Protein AF-A0A838JHY6-F1 (afdb_monomer)

Solvent-accessible surface area (backbone atoms only — not comparable to full-atom values): 14789 Å² total; per-residue (Å²): 108,72,69,57,50,45,52,51,44,30,54,50,49,52,70,56,42,73,67,50,60,58,51,54,52,52,49,54,51,44,53,53,49,32,51,54,50,51,53,52,50,51,54,54,46,69,76,67,48,94,47,84,77,47,54,64,68,51,50,54,55,48,51,64,40,47,50,60,48,54,55,49,51,54,50,51,51,51,53,50,53,53,38,45,50,51,41,48,25,77,80,36,61,71,74,52,44,82,67,71,71,74,70,76,77,81,77,73,78,66,84,66,71,60,37,34,38,44,41,46,77,46,69,62,64,59,49,54,50,51,53,52,53,51,53,50,51,51,52,52,49,53,50,52,51,54,61,72,68,52,89,57,90,69,74,57,60,65,61,50,51,51,49,50,50,50,52,50,51,51,49,52,54,48,51,49,52,49,52,52,47,64,67,47,52,44,36,38,38,44,36,44,94,63,27,42,35,36,40,44,68,96,40,76,47,67,48,43,60,91,53,54,75,44,75,40,71,47,68,52,72,69,89,52,23,84,73,39,27,4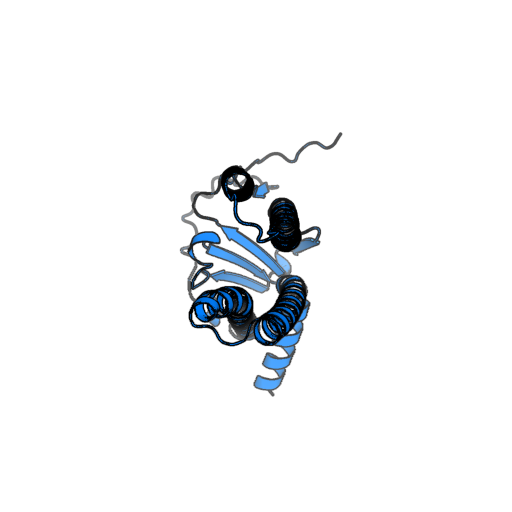5,31,39,35,44,30,38,100,78,44,69,49,75,52,58,55,42,80,88,47,62,64,54,75,42,72,67,74,80,84,82,128

pLDDT: mean 77.14, std 12.53, range [42.47, 95.12]

Structure (mmCIF, N/CA/C/O backbone):
data_AF-A0A838JHY6-F1
#
_entry.id   AF-A0A838JHY6-F1
#
loop_
_atom_site.group_PDB
_atom_site.id
_atom_site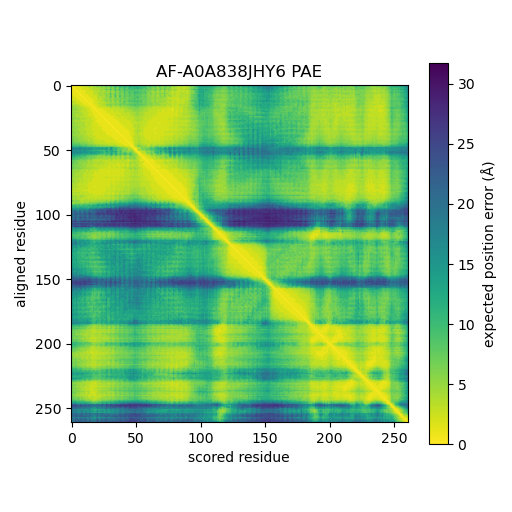.type_symbol
_atom_site.label_atom_id
_atom_site.label_alt_id
_atom_site.label_comp_id
_atom_site.label_asym_id
_atom_site.label_entity_id
_atom_site.label_seq_id
_atom_site.pdbx_PDB_ins_code
_atom_site.Cartn_x
_atom_site.Cartn_y
_atom_site.Cartn_z
_atom_site.occupancy
_atom_site.B_iso_or_equiv
_atom_site.auth_seq_id
_atom_site.auth_comp_id
_atom_site.auth_asym_id
_atom_site.auth_atom_id
_atom_site.pdbx_PDB_model_num
ATOM 1 N N . MET A 1 1 ? -0.172 -23.756 24.475 1.00 85.62 1 MET A N 1
ATOM 2 C CA . MET A 1 1 ? -1.545 -23.225 24.657 1.00 85.62 1 MET A CA 1
ATOM 3 C C . MET A 1 1 ? -1.643 -21.738 24.323 1.00 85.62 1 MET A C 1
ATOM 5 O O . MET A 1 1 ? -2.179 -21.438 23.268 1.00 85.62 1 MET A O 1
ATOM 9 N N . LEU A 1 2 ? -1.109 -20.804 25.130 1.00 85.81 2 LEU A N 1
ATOM 10 C CA . LEU A 1 2 ? -1.234 -19.356 24.843 1.00 85.81 2 LEU A CA 1
ATOM 11 C C . LEU A 1 2 ? -0.631 -18.962 23.479 1.00 85.81 2 LEU A C 1
ATOM 13 O O . LEU A 1 2 ? -1.246 -18.239 22.702 1.00 85.81 2 LEU A O 1
ATOM 17 N N . GLN A 1 3 ? 0.553 -19.483 23.155 1.00 86.38 3 GLN A N 1
ATOM 18 C CA . GLN A 1 3 ? 1.228 -19.188 21.889 1.00 86.38 3 GLN A CA 1
ATOM 19 C C . GLN A 1 3 ? 0.483 -19.755 20.670 1.00 86.38 3 GLN A C 1
ATOM 21 O O . GLN A 1 3 ? 0.443 -19.112 19.620 1.00 86.38 3 GLN A O 1
ATOM 26 N N . ASP A 1 4 ? -0.171 -20.908 20.827 1.00 88.94 4 ASP A N 1
ATOM 27 C CA . ASP A 1 4 ? -0.992 -21.520 19.777 1.00 88.94 4 ASP A CA 1
ATOM 28 C C . ASP A 1 4 ? -2.255 -20.692 19.525 1.00 88.94 4 ASP A C 1
ATOM 30 O O . ASP A 1 4 ? -2.580 -20.419 18.368 1.00 88.94 4 ASP A O 1
ATOM 34 N N . ALA A 1 5 ? -2.901 -20.210 20.595 1.00 86.12 5 ALA A N 1
ATOM 35 C CA . ALA A 1 5 ? -4.047 -19.306 20.517 1.00 86.12 5 ALA A CA 1
ATOM 36 C C . ALA A 1 5 ? -3.679 -18.001 19.793 1.00 86.12 5 ALA A C 1
ATOM 38 O O . ALA A 1 5 ? -4.306 -17.663 18.792 1.00 86.12 5 ALA A O 1
ATOM 39 N N . ILE A 1 6 ? -2.580 -17.345 20.189 1.00 84.00 6 ILE A N 1
ATOM 40 C CA . ILE A 1 6 ? -2.077 -16.134 19.514 1.00 84.00 6 ILE A CA 1
ATOM 41 C C . ILE A 1 6 ? -1.775 -16.413 18.034 1.00 84.00 6 ILE A C 1
ATOM 43 O O . ILE A 1 6 ? -2.045 -15.579 17.166 1.00 84.00 6 ILE A O 1
ATOM 47 N N . SER A 1 7 ? -1.222 -17.587 17.715 1.00 86.88 7 SER A N 1
ATOM 48 C CA . SER A 1 7 ? -0.920 -17.951 16.330 1.00 86.88 7 SER A CA 1
ATOM 49 C C . SER A 1 7 ? -2.188 -18.092 15.479 1.00 86.88 7 SER A C 1
ATOM 51 O O . SER A 1 7 ? -2.214 -17.582 14.353 1.00 86.88 7 SER A O 1
ATOM 53 N N . ASN A 1 8 ? -3.239 -18.717 16.021 1.00 88.69 8 ASN A N 1
ATOM 54 C CA . ASN A 1 8 ? -4.529 -18.900 15.359 1.00 88.69 8 ASN A CA 1
ATOM 55 C C . ASN A 1 8 ? -5.259 -17.564 15.188 1.00 88.69 8 ASN A C 1
ATOM 57 O O . ASN A 1 8 ? -5.675 -17.249 14.072 1.00 88.69 8 ASN A O 1
ATOM 61 N N . GLU A 1 9 ? -5.278 -16.729 16.226 1.00 86.19 9 GLU A N 1
ATOM 62 C CA . GLU A 1 9 ? -5.811 -15.365 16.165 1.00 86.19 9 GLU A CA 1
ATOM 63 C C . GLU A 1 9 ? -5.085 -14.521 15.114 1.00 86.19 9 GLU A C 1
ATOM 65 O O . GLU A 1 9 ? -5.705 -13.830 14.309 1.00 86.19 9 GLU A O 1
ATOM 70 N N . SER A 1 10 ? -3.754 -14.633 15.016 1.00 85.12 10 SER A N 1
ATOM 71 C CA . SER A 1 10 ? -3.005 -13.912 13.979 1.00 85.12 10 SER A CA 1
ATOM 72 C C . SER A 1 10 ? -3.382 -14.364 12.562 1.00 85.12 10 SER A C 1
ATOM 74 O O . SER A 1 10 ? -3.424 -13.545 11.639 1.00 85.12 10 SER A O 1
ATOM 76 N N . LYS A 1 11 ? -3.677 -15.658 12.362 1.00 87.62 11 LYS A N 1
ATOM 77 C CA . LYS A 1 11 ? -4.131 -16.191 11.068 1.00 87.62 11 LYS A CA 1
ATOM 78 C C . LYS A 1 11 ? -5.534 -15.681 10.742 1.00 87.62 11 LYS A C 1
ATOM 80 O O . LYS A 1 11 ? -5.777 -15.280 9.604 1.00 87.62 11 LYS A O 1
ATOM 85 N N . GLN A 1 12 ? -6.422 -15.631 11.731 1.00 88.06 12 GLN A N 1
ATOM 86 C CA . GLN A 1 12 ? -7.764 -15.072 11.584 1.00 88.06 12 GLN A CA 1
ATOM 87 C C . GLN A 1 12 ? -7.715 -13.569 11.274 1.00 88.06 12 GLN A C 1
ATOM 89 O O . GLN A 1 12 ? -8.303 -13.124 10.286 1.00 88.06 12 GLN A O 1
ATOM 94 N N . ALA A 1 13 ? -6.897 -12.804 12.000 1.00 84.56 13 ALA A N 1
ATOM 95 C CA . ALA A 1 13 ? -6.662 -11.385 11.748 1.00 84.56 13 ALA A CA 1
ATOM 96 C C . ALA A 1 13 ? -6.144 -11.121 10.322 1.00 84.56 13 ALA A C 1
ATOM 98 O O . ALA A 1 13 ? -6.531 -10.134 9.690 1.00 84.56 13 ALA A O 1
ATOM 99 N N . LYS A 1 14 ? -5.311 -12.018 9.771 1.00 87.06 14 LYS A N 1
ATOM 100 C CA . LYS A 1 14 ? -4.850 -11.944 8.373 1.00 87.06 14 LYS A CA 1
ATOM 101 C C . LYS A 1 14 ? -5.951 -12.183 7.344 1.00 87.06 14 LYS A C 1
ATOM 103 O O . LYS A 1 14 ? -5.853 -11.669 6.231 1.00 87.06 14 LYS A O 1
ATOM 108 N N . ASN A 1 15 ? -6.968 -12.969 7.677 1.00 88.19 15 ASN A N 1
ATOM 109 C CA . ASN A 1 15 ? -8.089 -13.226 6.777 1.00 88.19 15 ASN A CA 1
ATOM 110 C C . ASN A 1 15 ? -9.093 -12.065 6.773 1.00 88.19 15 ASN A C 1
ATOM 112 O O . ASN A 1 15 ? -9.643 -11.744 5.719 1.00 88.19 15 ASN A O 1
ATOM 116 N N . ILE A 1 16 ? -9.278 -11.405 7.919 1.00 87.19 16 ILE A N 1
ATOM 117 C CA . ILE A 1 16 ? -10.194 -10.265 8.083 1.00 87.19 16 ILE A CA 1
ATOM 118 C C . ILE A 1 16 ? -9.606 -8.971 7.488 1.00 87.19 16 ILE A C 1
ATOM 120 O O . ILE A 1 16 ? -10.325 -8.150 6.895 1.00 87.19 16 ILE A O 1
ATOM 124 N N . ASP A 1 17 ? -8.292 -8.763 7.626 1.00 88.62 17 ASP A N 1
ATOM 125 C CA . ASP A 1 17 ? -7.637 -7.527 7.190 1.00 88.62 17 ASP A CA 1
ATOM 126 C C . ASP A 1 17 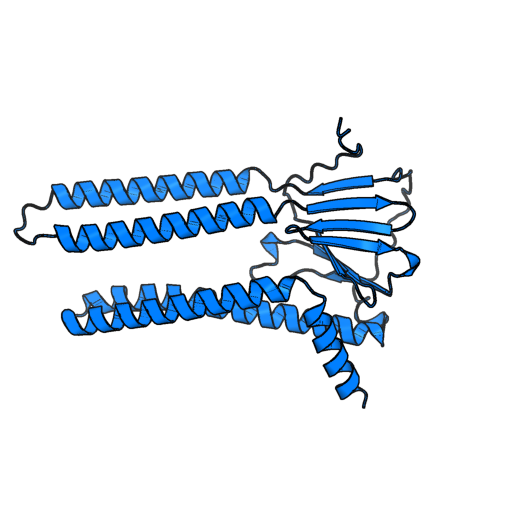? -7.526 -7.466 5.648 1.00 88.62 17 ASP A C 1
ATOM 128 O O . ASP A 1 17 ? -6.879 -8.310 5.014 1.00 88.62 17 ASP A O 1
ATOM 132 N N . PRO A 1 18 ? -8.138 -6.454 5.001 1.00 86.25 18 PRO A N 1
ATOM 133 C CA . PRO A 1 18 ? -8.224 -6.379 3.551 1.00 86.25 18 PRO A CA 1
ATOM 134 C C . PRO A 1 18 ? -6.880 -6.077 2.905 1.00 86.25 18 PRO A C 1
ATOM 136 O O . PRO A 1 18 ? -6.771 -6.188 1.687 1.00 86.25 18 PRO A O 1
ATOM 139 N N . VAL A 1 19 ? -5.866 -5.684 3.680 1.00 87.56 19 VAL A N 1
ATOM 140 C CA . VAL A 1 19 ? -4.539 -5.348 3.165 1.00 87.56 19 VAL A CA 1
ATOM 141 C C . VAL A 1 19 ? -3.795 -6.580 2.645 1.00 87.56 19 VAL A C 1
ATOM 143 O O . VAL A 1 19 ? -3.010 -6.464 1.706 1.00 87.56 19 VAL A O 1
ATOM 146 N N . TRP A 1 20 ? -4.089 -7.781 3.147 1.00 89.69 20 TRP A N 1
ATOM 147 C CA . TRP A 1 20 ? -3.374 -8.989 2.724 1.00 89.69 20 TRP A CA 1
ATOM 148 C C . TRP A 1 20 ? -3.695 -9.435 1.300 1.00 89.69 20 TRP A C 1
ATOM 150 O O . TRP A 1 20 ? -2.811 -9.946 0.617 1.00 89.69 20 TRP A O 1
ATOM 160 N N . LYS A 1 21 ? -4.931 -9.239 0.827 1.00 87.81 21 LYS A N 1
ATOM 161 C CA . LYS A 1 21 ? -5.322 -9.587 -0.551 1.00 87.81 21 LYS A CA 1
ATOM 162 C C . LYS A 1 21 ? -4.485 -8.838 -1.604 1.00 87.81 21 LYS A C 1
ATOM 164 O O . LYS A 1 21 ? -3.836 -9.511 -2.404 1.00 87.81 21 LYS A O 1
ATOM 169 N N . PRO A 1 22 ? -4.430 -7.489 -1.611 1.00 84.00 22 PRO A N 1
ATOM 170 C CA . PRO A 1 22 ? -3.609 -6.759 -2.564 1.00 84.00 22 PRO A CA 1
ATOM 171 C C . PRO A 1 22 ? -2.119 -7.042 -2.369 1.00 84.00 22 PRO A C 1
ATOM 173 O O . PRO A 1 22 ? -1.437 -7.158 -3.374 1.00 84.00 22 PRO A O 1
ATOM 176 N N . LEU A 1 23 ? -1.623 -7.235 -1.136 1.00 87.31 23 LEU A N 1
ATOM 177 C CA . LEU A 1 23 ? -0.214 -7.593 -0.919 1.00 87.31 23 LEU A CA 1
ATOM 178 C C . LEU A 1 23 ? 0.165 -8.920 -1.597 1.00 87.31 23 LEU A C 1
ATOM 180 O O . LEU A 1 23 ? 1.213 -9.014 -2.226 1.00 87.31 23 LEU A O 1
ATOM 184 N N . ARG A 1 24 ? -0.687 -9.950 -1.519 1.00 89.38 24 ARG A N 1
ATOM 185 C CA . ARG A 1 24 ? -0.419 -11.226 -2.207 1.00 89.38 24 ARG A CA 1
ATOM 186 C C . ARG A 1 24 ? -0.384 -11.044 -3.723 1.00 89.38 24 ARG A C 1
ATOM 188 O O . ARG A 1 24 ? 0.511 -11.576 -4.370 1.00 89.38 24 ARG A O 1
ATOM 195 N N . ILE A 1 25 ? -1.329 -10.273 -4.268 1.00 85.81 25 ILE A N 1
ATOM 196 C CA . ILE A 1 25 ? -1.402 -9.995 -5.707 1.00 85.81 25 ILE A CA 1
ATOM 197 C C . ILE A 1 25 ? -0.164 -9.214 -6.167 1.00 85.81 25 ILE A C 1
ATOM 199 O O . ILE A 1 25 ? 0.482 -9.620 -7.130 1.00 85.81 25 ILE A O 1
ATOM 203 N N . THR A 1 26 ? 0.210 -8.135 -5.469 1.00 83.69 26 THR A N 1
ATOM 204 C CA . THR A 1 26 ? 1.386 -7.326 -5.829 1.00 83.69 26 THR A CA 1
ATOM 205 C C . THR A 1 26 ? 2.671 -8.131 -5.729 1.00 83.69 26 THR A C 1
ATOM 207 O O . THR A 1 26 ? 3.513 -8.024 -6.614 1.00 83.69 26 THR A O 1
ATOM 210 N N . ARG A 1 27 ? 2.807 -8.997 -4.718 1.00 88.56 27 ARG A N 1
ATOM 211 C CA . ARG A 1 27 ? 3.949 -9.909 -4.607 1.00 88.56 27 ARG A CA 1
ATOM 212 C C . ARG A 1 27 ? 4.063 -10.823 -5.822 1.00 88.56 27 ARG A C 1
ATOM 214 O O . ARG A 1 27 ? 5.129 -10.873 -6.423 1.00 88.56 27 ARG A O 1
ATOM 221 N N . THR A 1 28 ? 2.985 -11.513 -6.199 1.00 86.88 28 THR A N 1
ATOM 222 C CA . THR A 1 28 ? 2.998 -12.406 -7.367 1.00 86.88 28 THR A CA 1
ATOM 223 C C . THR A 1 28 ? 3.362 -11.646 -8.640 1.00 86.88 28 THR A C 1
ATOM 225 O O . THR A 1 28 ? 4.201 -12.112 -9.406 1.00 86.88 28 THR A O 1
ATOM 228 N N . LEU A 1 29 ? 2.800 -10.450 -8.838 1.00 83.44 29 LEU A N 1
ATOM 229 C CA . LEU A 1 29 ? 3.120 -9.607 -9.990 1.00 83.44 29 LEU A CA 1
ATOM 230 C C . LEU A 1 29 ? 4.596 -9.183 -10.010 1.00 83.44 29 LEU A C 1
ATOM 232 O O . LEU A 1 29 ? 5.242 -9.311 -11.046 1.00 83.44 29 LEU A O 1
ATOM 236 N N . TYR A 1 30 ? 5.157 -8.737 -8.882 1.00 86.62 30 TYR A N 1
ATOM 237 C CA . TYR A 1 30 ? 6.570 -8.353 -8.807 1.00 86.62 30 TYR A CA 1
ATOM 238 C C . TYR A 1 30 ? 7.521 -9.542 -8.978 1.00 86.62 30 TYR A C 1
ATOM 240 O O . TYR A 1 30 ? 8.571 -9.391 -9.597 1.00 86.62 30 TYR A O 1
ATOM 248 N N . SER A 1 31 ? 7.155 -10.731 -8.495 1.00 88.19 31 SER A N 1
ATOM 249 C CA . SER A 1 31 ? 7.931 -11.951 -8.740 1.00 88.19 31 SER A CA 1
ATOM 250 C C . SER A 1 31 ? 7.933 -12.338 -10.219 1.00 88.19 31 SER A C 1
ATOM 252 O O . SER A 1 31 ? 8.995 -12.619 -10.767 1.00 88.19 31 SER A O 1
ATOM 254 N N . LEU A 1 32 ? 6.773 -12.305 -10.885 1.00 83.69 32 LEU A N 1
ATOM 255 C CA . LEU A 1 32 ? 6.680 -12.559 -12.327 1.00 83.69 32 LEU A CA 1
ATOM 256 C C . LEU A 1 32 ? 7.471 -11.523 -13.133 1.00 83.69 32 LEU A C 1
A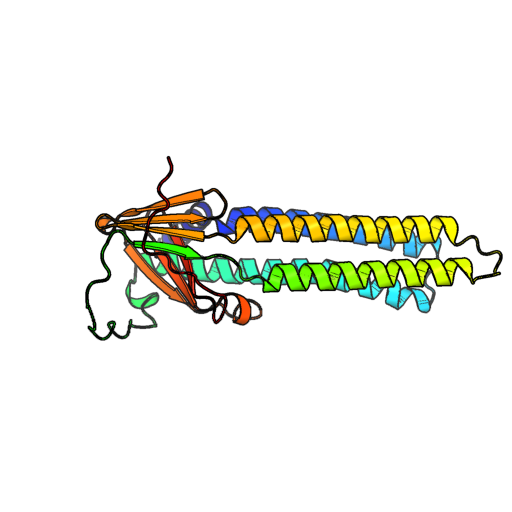TOM 258 O O . LEU A 1 32 ? 8.190 -11.888 -14.060 1.00 83.69 32 LEU A O 1
ATOM 262 N N . TRP A 1 33 ? 7.393 -10.248 -12.742 1.00 83.94 33 TRP A N 1
ATOM 263 C CA . TRP A 1 33 ? 8.182 -9.173 -13.338 1.00 83.94 33 TRP A CA 1
ATOM 264 C C . TRP A 1 33 ? 9.688 -9.421 -13.209 1.00 83.94 33 TRP A C 1
ATOM 266 O O . TRP A 1 33 ? 10.409 -9.316 -14.198 1.00 83.94 33 TRP A O 1
ATOM 276 N N . LEU A 1 34 ? 10.168 -9.803 -12.019 1.00 88.12 34 LEU A N 1
ATOM 277 C CA . LEU A 1 34 ? 11.579 -10.128 -11.817 1.00 88.12 34 LEU A CA 1
ATOM 278 C C . LEU A 1 34 ? 12.008 -11.315 -12.689 1.00 88.12 34 LEU A C 1
ATOM 280 O O . LEU A 1 34 ? 13.067 -11.248 -13.302 1.00 88.12 34 LEU A O 1
ATOM 284 N N . ILE A 1 35 ? 11.198 -12.374 -12.784 1.00 87.69 35 ILE A N 1
ATOM 285 C CA . ILE A 1 35 ? 11.502 -13.533 -13.639 1.00 87.69 35 ILE A CA 1
ATOM 286 C C . ILE A 1 35 ? 11.618 -13.105 -15.106 1.00 87.69 35 ILE A C 1
ATOM 288 O O . ILE A 1 35 ? 12.604 -13.438 -15.759 1.00 87.69 35 ILE A O 1
ATOM 292 N N . ALA A 1 36 ? 10.657 -12.330 -15.615 1.00 80.44 36 ALA A N 1
ATOM 293 C CA . ALA A 1 36 ? 10.698 -11.816 -16.983 1.00 80.44 36 ALA A CA 1
ATOM 294 C C . ALA A 1 36 ? 11.948 -10.955 -17.233 1.00 80.44 36 ALA A C 1
ATOM 296 O O . ALA A 1 36 ? 12.613 -11.100 -18.258 1.00 80.44 36 ALA A O 1
ATOM 297 N N . LEU A 1 37 ? 12.309 -10.109 -16.265 1.00 85.38 37 LEU A N 1
ATOM 298 C CA . LEU A 1 37 ? 13.502 -9.271 -16.316 1.00 85.38 37 LEU A CA 1
ATOM 299 C C . LEU A 1 37 ? 14.791 -10.106 -16.318 1.00 85.38 37 LEU A C 1
ATOM 301 O O . LEU A 1 37 ? 15.700 -9.814 -17.089 1.00 85.38 37 LEU A O 1
ATOM 305 N N . LEU A 1 38 ? 14.867 -11.169 -15.515 1.00 87.81 38 LEU A N 1
ATOM 306 C CA . LEU A 1 38 ? 16.010 -12.087 -15.501 1.00 87.81 38 LEU A CA 1
ATOM 307 C C . LEU A 1 38 ? 16.149 -12.853 -16.822 1.00 87.81 38 LEU A C 1
ATOM 309 O O . LEU A 1 38 ? 17.261 -12.980 -17.329 1.00 87.81 38 LEU A O 1
ATOM 313 N N . ILE A 1 39 ? 15.039 -13.315 -17.406 1.00 82.00 39 ILE A N 1
ATOM 314 C CA . ILE A 1 39 ? 15.031 -13.961 -18.728 1.00 82.00 39 ILE A CA 1
ATOM 315 C C . ILE A 1 39 ? 15.535 -12.981 -19.795 1.00 82.00 39 ILE A C 1
ATOM 317 O O . ILE A 1 39 ? 16.401 -13.328 -20.594 1.00 82.00 39 ILE A O 1
ATOM 321 N N . PHE A 1 40 ? 15.043 -11.740 -19.780 1.00 81.88 40 PHE A N 1
ATOM 322 C CA . PHE A 1 40 ? 15.497 -10.694 -20.695 1.00 81.88 40 PHE A CA 1
ATOM 323 C C . PHE A 1 40 ? 17.002 -10.421 -20.558 1.00 81.88 40 PHE A C 1
ATOM 325 O O . PHE A 1 40 ? 17.721 -10.403 -21.558 1.00 81.88 40 PHE A O 1
ATOM 332 N N . LEU A 1 41 ? 17.496 -10.264 -19.326 1.00 84.19 41 LEU A N 1
ATOM 333 C CA . LEU A 1 41 ? 18.921 -10.059 -19.064 1.00 84.19 41 LEU A CA 1
ATOM 334 C C . LEU A 1 41 ? 19.766 -11.249 -19.531 1.00 84.19 41 LEU A C 1
ATOM 336 O O . LEU A 1 41 ? 20.840 -11.040 -20.090 1.00 84.19 41 LEU A O 1
ATOM 340 N N . PHE A 1 42 ? 19.283 -12.481 -19.355 1.00 86.75 42 PHE A N 1
ATOM 341 C CA . PHE A 1 42 ? 19.965 -13.680 -19.836 1.00 86.75 42 PHE A CA 1
ATOM 342 C C . PHE A 1 42 ? 20.165 -13.652 -21.358 1.00 86.75 42 PHE A C 1
ATOM 344 O O . PHE A 1 42 ? 21.287 -13.850 -21.825 1.00 86.75 42 PHE A O 1
ATOM 351 N N . PHE A 1 43 ? 19.114 -13.349 -22.128 1.00 80.56 43 PHE A N 1
ATOM 352 C CA . PHE A 1 43 ? 19.222 -13.231 -23.587 1.00 80.56 43 PHE A CA 1
ATOM 353 C C . PHE A 1 43 ? 20.148 -12.085 -24.005 1.00 80.56 43 PHE A C 1
ATOM 355 O O . PHE A 1 43 ? 21.010 -12.277 -24.858 1.00 80.56 43 PHE A O 1
ATOM 362 N N . MET A 1 44 ? 20.050 -10.929 -23.345 1.00 77.50 44 MET A N 1
ATOM 363 C CA . MET A 1 44 ? 20.929 -9.785 -23.612 1.00 77.50 44 MET A CA 1
ATOM 364 C C . MET A 1 44 ? 22.411 -10.115 -23.400 1.00 77.50 44 MET A C 1
ATOM 366 O O . MET A 1 44 ? 23.249 -9.758 -24.228 1.00 77.50 44 MET A O 1
ATOM 370 N N . VAL A 1 45 ? 22.745 -10.806 -22.306 1.00 84.25 45 VAL A N 1
ATOM 371 C CA . VAL A 1 45 ? 24.124 -11.224 -22.013 1.00 84.25 45 VAL A CA 1
ATOM 372 C C . VAL A 1 45 ? 24.602 -12.270 -23.018 1.00 84.25 45 VAL A C 1
ATOM 374 O O . VAL A 1 45 ? 25.742 -12.191 -23.479 1.00 84.25 45 VAL A O 1
ATOM 377 N N . LYS A 1 46 ? 23.737 -13.227 -23.376 1.00 82.25 46 LYS A N 1
ATOM 378 C CA . LYS A 1 46 ? 24.051 -14.291 -24.335 1.00 82.25 46 LYS A CA 1
ATOM 379 C C . LYS A 1 46 ? 24.364 -13.737 -25.728 1.00 82.25 46 LYS A C 1
ATOM 381 O O . LYS A 1 46 ? 25.344 -14.169 -26.326 1.00 82.25 46 LYS A O 1
ATOM 386 N N . ASP A 1 47 ? 23.573 -12.784 -26.217 1.00 76.00 47 ASP A N 1
ATOM 387 C CA . ASP A 1 47 ? 23.696 -12.282 -27.590 1.00 76.00 47 ASP A CA 1
ATOM 388 C C . ASP A 1 47 ? 24.823 -11.251 -27.763 1.00 76.00 47 ASP A C 1
ATOM 390 O O . ASP A 1 47 ? 25.415 -11.163 -28.838 1.00 76.00 47 ASP A O 1
ATOM 394 N N . GLN A 1 48 ? 25.148 -10.464 -26.728 1.00 75.75 48 GLN A N 1
ATOM 395 C CA . GLN A 1 48 ? 26.121 -9.363 -26.849 1.00 75.75 48 GLN A CA 1
ATOM 396 C C . GLN A 1 48 ? 27.497 -9.636 -26.215 1.00 75.75 48 GLN A C 1
ATOM 398 O O . GLN A 1 48 ? 28.450 -8.896 -26.486 1.00 75.75 48 GLN A O 1
ATOM 403 N N . GLY A 1 49 ? 27.624 -10.692 -25.400 1.00 72.88 49 GLY A N 1
ATOM 404 C CA . GLY A 1 49 ? 28.825 -10.988 -24.609 1.00 72.88 49 GLY A CA 1
ATOM 405 C C . GLY A 1 49 ? 29.075 -9.963 -23.491 1.00 72.88 49 GLY A C 1
ATOM 406 O O . GLY A 1 49 ? 28.519 -8.875 -23.491 1.00 72.88 49 GLY A O 1
ATOM 407 N N . LEU A 1 50 ? 29.922 -10.269 -22.504 1.00 70.44 50 LEU A N 1
ATOM 408 C CA . LEU A 1 50 ? 30.201 -9.378 -21.361 1.00 70.44 50 LEU A CA 1
ATOM 409 C C . LEU A 1 50 ? 31.144 -8.215 -21.738 1.00 70.44 50 LEU A C 1
ATOM 411 O O . LEU A 1 50 ? 32.327 -8.214 -21.409 1.00 70.44 50 LEU A O 1
ATOM 415 N N . ARG A 1 51 ? 30.633 -7.200 -22.440 1.00 80.50 51 ARG A N 1
ATOM 416 C CA . ARG A 1 51 ? 31.350 -5.927 -22.656 1.00 80.50 51 ARG A CA 1
ATOM 417 C C . ARG A 1 51 ? 31.188 -5.005 -21.446 1.00 80.50 51 ARG A C 1
ATOM 419 O O . ARG A 1 51 ? 30.127 -4.963 -20.835 1.00 80.50 51 ARG A O 1
ATOM 426 N N . ALA A 1 52 ? 32.205 -4.201 -21.129 1.00 62.66 52 ALA A N 1
ATOM 427 C CA . ALA A 1 52 ? 32.193 -3.309 -19.961 1.00 62.66 52 ALA A CA 1
ATOM 428 C C . ALA A 1 52 ? 31.044 -2.278 -19.962 1.00 62.66 52 ALA A C 1
ATOM 430 O O . ALA A 1 52 ? 30.633 -1.836 -18.896 1.00 62.66 52 ALA A O 1
ATOM 431 N N . SER A 1 53 ? 30.476 -1.933 -21.124 1.00 68.31 53 SER A N 1
ATOM 432 C CA . SER A 1 53 ? 29.287 -1.074 -21.232 1.00 68.31 53 SER A CA 1
ATOM 433 C C . SER A 1 53 ? 27.973 -1.768 -20.834 1.00 68.31 53 SER A C 1
ATOM 435 O O . SER A 1 53 ? 26.989 -1.085 -20.552 1.00 68.31 53 SER A O 1
ATOM 437 N N . LEU A 1 54 ? 27.938 -3.105 -20.767 1.00 70.00 54 LEU A N 1
ATOM 438 C CA . LEU A 1 54 ? 26.753 -3.880 -20.375 1.00 70.00 54 LEU A CA 1
ATOM 439 C C . LEU A 1 54 ? 26.555 -3.963 -18.862 1.00 70.00 54 LEU A C 1
ATOM 441 O O . LEU A 1 54 ? 25.449 -4.258 -18.419 1.00 70.00 54 LEU A O 1
ATOM 445 N N . SER A 1 55 ? 27.570 -3.656 -18.052 1.00 74.38 55 SER A N 1
ATOM 446 C CA . SER A 1 55 ? 27.439 -3.679 -16.590 1.00 74.38 55 SER A CA 1
ATOM 447 C C . SER A 1 55 ? 26.363 -2.698 -16.105 1.00 74.38 55 SER A C 1
ATOM 449 O O . SER A 1 55 ? 25.511 -3.083 -15.309 1.00 74.38 55 SER A O 1
ATOM 451 N N . PHE A 1 56 ? 26.290 -1.486 -16.667 1.00 72.25 56 PHE A N 1
ATOM 452 C CA . PHE A 1 56 ? 25.203 -0.538 -16.377 1.00 72.25 56 PHE A CA 1
ATOM 453 C C . PHE A 1 56 ? 23.829 -1.047 -16.837 1.00 72.25 56 PHE A C 1
ATOM 455 O O . PHE A 1 56 ? 22.839 -0.886 -16.120 1.00 72.25 56 PHE A O 1
ATOM 462 N N . ILE A 1 57 ? 23.777 -1.705 -17.999 1.00 74.81 57 ILE A N 1
ATOM 463 C CA . ILE A 1 57 ? 22.551 -2.277 -18.577 1.00 74.81 57 ILE A CA 1
ATOM 464 C C . ILE A 1 57 ? 22.045 -3.465 -17.749 1.00 74.81 57 ILE A C 1
ATOM 466 O O . ILE A 1 57 ? 20.853 -3.733 -17.754 1.00 74.81 57 ILE A O 1
ATOM 470 N N . ILE A 1 58 ? 22.910 -4.156 -17.007 1.00 81.25 58 ILE A N 1
ATOM 471 C CA . ILE A 1 58 ? 22.531 -5.285 -16.146 1.00 81.25 58 ILE A CA 1
ATOM 472 C C . ILE A 1 58 ? 22.178 -4.810 -14.732 1.00 81.25 58 ILE A C 1
ATOM 474 O O . ILE A 1 58 ? 21.165 -5.224 -14.166 1.00 81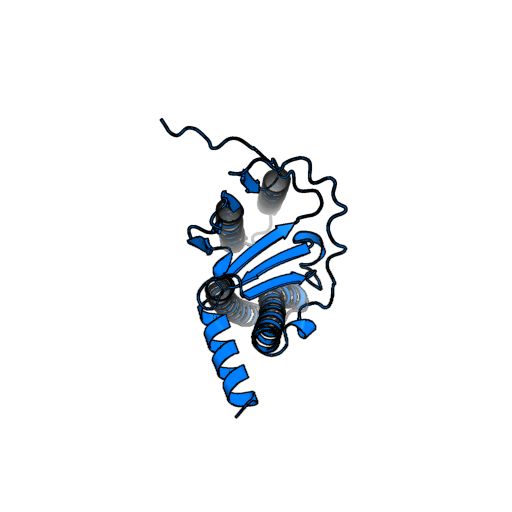.25 58 ILE A O 1
ATOM 478 N N . VAL A 1 59 ? 22.988 -3.917 -14.157 1.00 84.06 59 VAL A N 1
ATOM 479 C CA . VAL A 1 59 ? 22.822 -3.459 -12.770 1.00 84.06 59 VAL A CA 1
ATOM 480 C C . VAL A 1 59 ? 21.530 -2.664 -12.597 1.00 84.06 59 VAL A C 1
ATOM 482 O O . VAL A 1 59 ? 20.800 -2.895 -11.634 1.00 84.06 59 VAL A O 1
ATOM 485 N N . PHE A 1 60 ? 21.205 -1.758 -13.525 1.00 79.12 60 PHE A N 1
ATOM 486 C CA . PHE A 1 60 ? 20.033 -0.897 -13.371 1.00 79.12 60 PHE A CA 1
ATOM 487 C C . PHE A 1 60 ? 18.705 -1.682 -13.385 1.00 79.12 60 PHE A C 1
ATOM 489 O O . PHE A 1 60 ? 17.912 -1.510 -12.454 1.00 79.12 60 PHE A O 1
ATOM 496 N N . PRO A 1 61 ? 18.457 -2.608 -14.335 1.00 80.25 61 PRO A N 1
ATOM 497 C CA . PRO A 1 61 ? 17.271 -3.461 -14.303 1.00 80.25 61 PRO A CA 1
ATOM 498 C C . PRO A 1 61 ? 17.230 -4.384 -13.087 1.00 80.25 61 PRO A C 1
ATOM 500 O O . PRO A 1 61 ? 16.150 -4.606 -12.547 1.00 80.25 61 PRO A O 1
ATOM 503 N N . LEU A 1 62 ? 18.373 -4.891 -12.608 1.00 88.69 62 LEU A N 1
ATOM 504 C CA . LEU A 1 62 ? 18.400 -5.698 -11.385 1.00 88.69 62 LEU A CA 1
ATOM 505 C C . LEU A 1 62 ? 17.968 -4.890 -10.163 1.00 88.69 62 LEU A C 1
ATOM 507 O O . LEU A 1 62 ? 17.108 -5.349 -9.415 1.00 88.69 62 LEU A O 1
ATOM 511 N N . ILE A 1 63 ? 18.496 -3.676 -9.980 1.00 88.88 63 ILE A N 1
ATOM 512 C CA . ILE A 1 63 ? 18.051 -2.781 -8.903 1.00 88.88 63 ILE A CA 1
ATOM 513 C C . ILE A 1 63 ? 16.550 -2.510 -9.048 1.00 88.88 63 ILE A C 1
ATOM 515 O O . ILE A 1 63 ? 15.807 -2.654 -8.079 1.00 88.88 63 ILE A O 1
ATOM 519 N N . TYR A 1 64 ? 16.091 -2.194 -10.262 1.00 84.81 64 TYR A N 1
ATOM 520 C CA . TYR A 1 64 ? 14.682 -1.934 -10.550 1.00 84.81 64 TYR A CA 1
ATOM 521 C C . TYR A 1 64 ? 13.773 -3.148 -10.294 1.00 84.81 64 TYR A C 1
ATOM 523 O O . TYR A 1 64 ? 12.643 -2.978 -9.847 1.00 84.81 64 TYR A O 1
ATOM 531 N N . GLY A 1 65 ? 14.245 -4.372 -10.542 1.00 86.88 65 GLY A N 1
ATOM 532 C CA . GLY A 1 65 ? 13.498 -5.607 -10.296 1.00 86.88 65 GLY A CA 1
ATOM 533 C C . GLY A 1 65 ? 13.504 -6.044 -8.828 1.00 86.88 65 GLY A C 1
ATOM 534 O O . GLY A 1 65 ? 12.489 -6.512 -8.316 1.00 86.88 65 GLY A O 1
ATOM 535 N N . ILE A 1 66 ? 14.626 -5.867 -8.126 1.00 92.06 66 ILE A N 1
ATOM 536 C CA . ILE A 1 66 ? 14.799 -6.297 -6.729 1.00 92.06 66 ILE A CA 1
ATOM 537 C C . ILE A 1 66 ? 14.130 -5.315 -5.763 1.00 92.06 66 ILE A C 1
ATOM 539 O O . ILE A 1 66 ? 13.459 -5.733 -4.818 1.00 92.06 66 ILE A O 1
ATOM 543 N N . PHE A 1 67 ? 14.270 -4.010 -5.999 1.00 90.69 67 PHE A N 1
ATOM 544 C CA . PHE A 1 67 ? 13.720 -2.963 -5.137 1.00 90.69 67 PHE A CA 1
ATOM 545 C C . PHE A 1 67 ? 12.217 -3.121 -4.799 1.00 90.69 67 PHE A C 1
ATOM 547 O O . PHE A 1 67 ? 11.873 -3.089 -3.610 1.00 90.69 67 PHE A O 1
ATOM 554 N N . PRO A 1 68 ? 11.291 -3.347 -5.757 1.00 85.81 68 PRO A N 1
ATOM 555 C CA . PRO A 1 68 ? 9.871 -3.531 -5.449 1.00 85.81 68 PRO A CA 1
ATOM 556 C C . PRO A 1 68 ? 9.605 -4.786 -4.604 1.00 85.81 68 PRO A C 1
ATOM 558 O O . PRO A 1 68 ? 8.730 -4.771 -3.743 1.00 85.81 68 PRO A O 1
ATOM 561 N N . ILE A 1 69 ? 10.392 -5.853 -4.769 1.00 90.88 69 ILE A N 1
ATOM 562 C CA . ILE A 1 69 ? 10.274 -7.063 -3.942 1.00 90.88 69 ILE A CA 1
ATOM 563 C C . ILE A 1 69 ? 10.734 -6.781 -2.512 1.00 90.88 69 ILE A C 1
ATOM 565 O O . ILE A 1 69 ? 10.041 -7.140 -1.561 1.00 90.88 69 ILE A O 1
ATOM 569 N N . VAL A 1 70 ? 11.868 -6.098 -2.339 1.00 92.06 70 VAL A N 1
ATOM 570 C CA . VAL A 1 70 ? 12.368 -5.717 -1.010 1.00 92.06 70 VAL A CA 1
ATOM 571 C C . VAL A 1 70 ? 11.349 -4.842 -0.282 1.00 92.06 70 VAL A C 1
ATOM 573 O O . VAL A 1 70 ? 10.994 -5.125 0.863 1.00 92.06 70 VAL A O 1
ATOM 576 N N . THR A 1 71 ? 10.823 -3.812 -0.947 1.00 86.75 71 THR A N 1
ATOM 577 C CA . THR A 1 71 ? 9.802 -2.934 -0.352 1.00 86.75 71 THR A CA 1
ATOM 578 C C . THR A 1 71 ? 8.520 -3.693 -0.003 1.00 86.75 71 THR A C 1
ATOM 580 O O . THR A 1 71 ? 7.971 -3.483 1.078 1.00 86.75 71 THR A O 1
ATOM 583 N N . GLN A 1 72 ? 8.085 -4.633 -0.844 1.00 89.31 72 GLN A N 1
ATOM 584 C CA . GLN A 1 72 ? 6.953 -5.518 -0.568 1.00 89.31 72 GLN A CA 1
ATOM 585 C C . GLN A 1 72 ? 7.190 -6.396 0.675 1.00 89.31 72 GLN A C 1
ATOM 587 O O . GLN A 1 72 ? 6.314 -6.488 1.535 1.00 89.31 72 GLN A O 1
ATOM 592 N N . LEU A 1 73 ? 8.372 -7.004 0.819 1.00 91.69 73 LEU A N 1
ATOM 593 C CA . LEU A 1 73 ? 8.720 -7.817 1.992 1.00 91.69 73 LEU A CA 1
ATOM 594 C C . LEU A 1 73 ? 8.742 -6.986 3.281 1.00 91.69 73 LEU A C 1
ATOM 596 O O . LEU A 1 73 ? 8.270 -7.441 4.323 1.00 91.69 73 LEU A O 1
ATOM 600 N N . LEU A 1 74 ? 9.255 -5.754 3.218 1.00 90.75 74 LEU A N 1
ATOM 601 C CA . LEU A 1 74 ? 9.228 -4.827 4.350 1.00 90.75 74 LEU A CA 1
ATOM 602 C C . LEU A 1 74 ? 7.791 -4.453 4.737 1.00 90.75 74 LEU A C 1
ATOM 604 O O . LEU A 1 74 ? 7.469 -4.427 5.925 1.00 90.75 74 LEU A O 1
ATOM 608 N N . GLN A 1 75 ? 6.912 -4.228 3.756 1.00 87.31 75 GLN A N 1
ATOM 609 C CA . GLN A 1 75 ? 5.491 -3.989 4.009 1.00 87.31 75 GLN A CA 1
ATOM 610 C C . GLN A 1 75 ? 4.815 -5.204 4.652 1.00 87.31 75 GLN A C 1
ATOM 612 O O . GLN A 1 75 ? 4.098 -5.044 5.636 1.00 87.31 75 GLN A O 1
ATOM 617 N N . GLU A 1 76 ? 5.060 -6.419 4.156 1.00 91.06 76 GLU A N 1
ATOM 618 C CA . GLU A 1 76 ? 4.517 -7.640 4.763 1.00 91.06 76 GLU A CA 1
ATOM 619 C C . GLU A 1 76 ? 4.988 -7.815 6.209 1.00 91.06 76 GLU A C 1
ATOM 621 O O . GLU A 1 76 ? 4.177 -8.116 7.084 1.00 91.06 76 GLU A O 1
ATOM 626 N N . ARG A 1 77 ? 6.279 -7.593 6.486 1.00 91.56 77 ARG A N 1
ATOM 627 C CA . ARG A 1 77 ? 6.819 -7.623 7.855 1.00 91.56 77 ARG A CA 1
ATOM 628 C C . ARG A 1 77 ? 6.122 -6.604 8.747 1.00 91.56 77 ARG A C 1
ATOM 630 O O . ARG A 1 77 ? 5.661 -6.972 9.821 1.00 91.56 77 ARG A O 1
ATOM 637 N N . TYR A 1 78 ? 5.980 -5.367 8.281 1.00 89.31 78 TYR A N 1
ATOM 638 C CA . TYR A 1 78 ? 5.264 -4.323 9.009 1.00 89.31 78 TYR A CA 1
ATOM 639 C C . TYR A 1 78 ? 3.825 -4.745 9.348 1.00 89.31 78 TYR A C 1
ATOM 641 O O . TYR A 1 78 ? 3.425 -4.706 10.511 1.00 89.31 78 TYR A O 1
ATOM 649 N N . TRP A 1 79 ? 3.059 -5.223 8.363 1.00 89.06 79 TRP A N 1
ATOM 650 C CA . TRP A 1 79 ? 1.672 -5.645 8.581 1.00 89.06 79 TRP A CA 1
ATOM 651 C C . TRP A 1 79 ? 1.553 -6.900 9.449 1.00 89.06 79 TRP A C 1
ATOM 653 O O . TRP A 1 79 ? 0.598 -7.020 10.214 1.00 89.06 79 TRP A O 1
ATOM 663 N N . ASN A 1 80 ? 2.529 -7.809 9.388 1.00 90.94 80 ASN A N 1
ATOM 664 C CA . ASN A 1 80 ? 2.607 -8.955 10.294 1.00 90.94 80 ASN A CA 1
ATOM 665 C C . ASN A 1 80 ? 2.782 -8.494 11.743 1.00 90.94 80 ASN A C 1
ATOM 667 O O . ASN A 1 80 ? 2.067 -8.978 12.616 1.00 90.94 80 ASN A O 1
ATOM 671 N N . THR A 1 81 ? 3.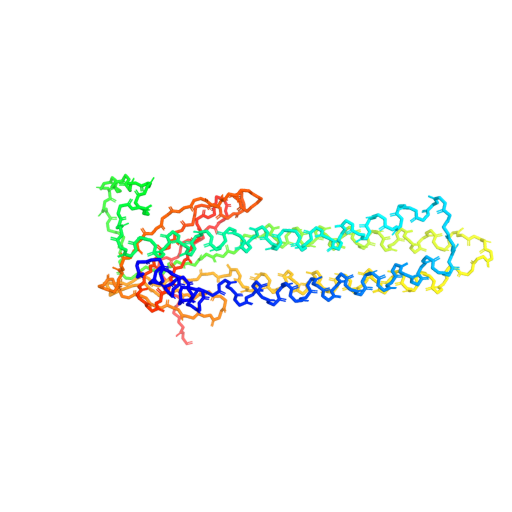675 -7.534 11.991 1.00 89.25 81 THR A N 1
ATOM 672 C CA . THR A 1 81 ? 3.883 -6.966 13.328 1.00 89.25 81 THR A CA 1
ATOM 673 C C . THR A 1 81 ? 2.610 -6.309 13.859 1.00 89.25 81 THR A C 1
ATOM 675 O O . THR A 1 81 ? 2.247 -6.519 15.013 1.00 89.25 81 THR A O 1
ATOM 678 N N . ILE A 1 82 ? 1.887 -5.553 13.025 1.00 87.38 82 ILE A N 1
ATOM 679 C CA . ILE A 1 82 ? 0.603 -4.950 13.420 1.00 87.38 82 ILE A CA 1
ATOM 680 C C . ILE A 1 82 ? -0.443 -6.027 13.739 1.00 87.38 82 ILE A C 1
ATOM 682 O O . ILE A 1 82 ? -1.114 -5.937 14.763 1.00 87.38 82 ILE A O 1
ATOM 686 N N . ALA A 1 83 ? -0.547 -7.078 12.919 1.00 88.19 83 ALA A N 1
ATOM 687 C CA . ALA A 1 83 ? -1.472 -8.183 13.170 1.00 88.19 83 ALA A CA 1
ATOM 688 C C . ALA A 1 83 ? -1.154 -8.928 14.481 1.00 88.19 83 ALA A C 1
ATOM 690 O O . ALA A 1 83 ? -2.069 -9.285 15.218 1.00 88.19 83 ALA A O 1
ATOM 691 N N . GLN A 1 84 ? 0.130 -9.124 14.798 1.00 87.81 84 GLN A N 1
ATOM 692 C CA . GLN A 1 84 ? 0.559 -9.722 16.065 1.00 87.81 84 GLN A CA 1
ATOM 693 C C . GLN A 1 84 ? 0.199 -8.842 17.265 1.00 87.81 84 GLN A C 1
ATOM 695 O O . GLN A 1 84 ? -0.361 -9.345 18.234 1.00 87.81 84 GLN A O 1
ATOM 700 N N . ARG A 1 85 ? 0.455 -7.529 17.188 1.00 84.81 85 ARG A N 1
ATOM 701 C CA . ARG A 1 85 ? 0.083 -6.580 18.253 1.00 84.81 85 ARG A CA 1
ATOM 702 C C . ARG A 1 85 ? -1.425 -6.547 18.488 1.00 84.81 85 ARG A C 1
ATOM 704 O O . ARG A 1 85 ? -1.860 -6.485 19.630 1.00 84.81 85 ARG A O 1
ATOM 711 N N . ARG A 1 86 ? -2.222 -6.653 17.421 1.00 83.12 86 ARG A N 1
ATOM 712 C CA . ARG A 1 86 ? -3.684 -6.782 17.511 1.00 83.12 86 ARG A CA 1
ATOM 713 C C . ARG A 1 86 ? -4.107 -8.052 18.240 1.00 83.12 86 ARG A C 1
ATOM 715 O O . ARG A 1 86 ? -4.916 -7.965 19.152 1.00 83.12 86 ARG A O 1
ATOM 722 N N . ALA A 1 87 ? -3.539 -9.201 17.873 1.00 84.94 87 ALA A N 1
ATOM 723 C CA . ALA A 1 87 ? -3.841 -10.465 18.545 1.00 84.94 87 ALA A CA 1
ATOM 724 C C . ALA A 1 87 ? -3.476 -10.417 20.039 1.00 84.94 87 ALA A C 1
ATOM 726 O O . ALA A 1 87 ? -4.223 -10.913 20.871 1.00 84.94 87 ALA A O 1
ATOM 727 N N . GLN A 1 88 ? -2.361 -9.772 20.396 1.00 83.94 88 GLN A N 1
ATOM 728 C CA . GLN A 1 88 ? -1.963 -9.589 21.796 1.00 83.94 88 GLN A CA 1
ATOM 729 C C . GLN A 1 88 ? -2.920 -8.671 22.567 1.00 83.94 88 GLN A C 1
ATOM 731 O O . GLN A 1 88 ? -3.235 -8.949 23.720 1.00 83.94 88 GLN A O 1
ATOM 736 N N . ALA A 1 89 ? -3.418 -7.611 21.932 1.00 81.31 89 ALA A N 1
ATOM 737 C CA . ALA A 1 89 ? -4.314 -6.654 22.573 1.00 81.31 89 ALA A CA 1
ATOM 738 C C . ALA A 1 89 ? -5.714 -7.186 22.884 1.00 81.31 89 ALA A C 1
ATOM 740 O O . ALA A 1 89 ? -6.395 -6.615 23.729 1.00 81.31 89 ALA A O 1
ATOM 741 N N . LEU A 1 90 ? -6.135 -8.275 22.234 1.00 79.00 90 LEU A N 1
ATOM 742 C CA . LEU A 1 90 ? -7.368 -8.972 22.608 1.00 79.00 90 LEU A CA 1
ATOM 743 C C . LEU A 1 90 ? -7.275 -9.577 24.017 1.00 79.00 90 LEU A C 1
ATOM 745 O O . LEU A 1 90 ? -8.289 -9.680 24.697 1.00 79.00 90 LEU A O 1
ATOM 749 N N . TYR A 1 91 ? -6.069 -9.945 24.459 1.00 81.06 91 TYR A N 1
ATOM 750 C CA . TYR A 1 91 ? -5.823 -10.511 25.789 1.00 81.06 91 TYR A CA 1
ATOM 751 C C . TYR A 1 91 ? -5.306 -9.470 26.790 1.00 81.06 91 TYR A C 1
ATOM 753 O O . TYR A 1 91 ? -5.598 -9.569 27.977 1.00 81.06 91 TYR A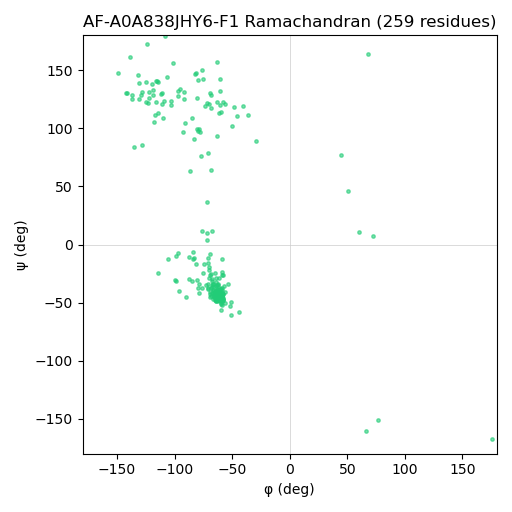 O 1
ATOM 761 N N . HIS A 1 92 ? -4.560 -8.471 26.308 1.00 78.06 92 HIS A N 1
ATOM 762 C CA . HIS A 1 92 ? -3.965 -7.398 27.108 1.00 78.06 92 HIS A CA 1
ATOM 763 C C . HIS A 1 92 ? -4.326 -6.034 26.512 1.00 78.06 92 HIS A C 1
ATOM 765 O O . HIS A 1 92 ? -3.544 -5.493 25.719 1.00 78.06 92 HIS A O 1
ATOM 771 N N . PRO A 1 93 ? -5.493 -5.462 26.856 1.00 66.94 93 PRO A N 1
ATOM 772 C CA . PRO A 1 93 ? -5.947 -4.184 26.309 1.00 66.94 93 PRO A CA 1
ATOM 773 C C .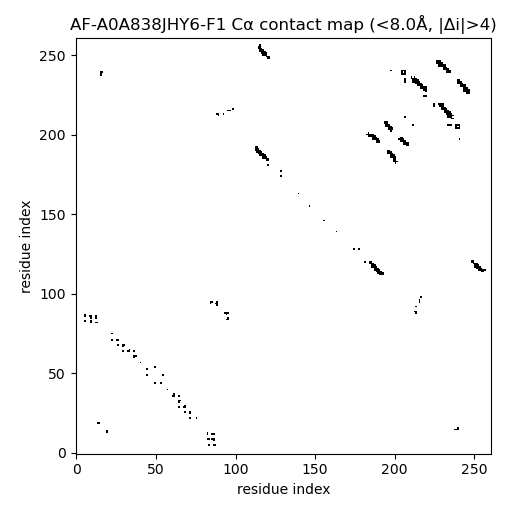 PRO A 1 93 ? -4.902 -3.070 26.476 1.00 66.94 93 PRO A C 1
ATOM 775 O O . PRO A 1 93 ? -4.715 -2.248 25.578 1.00 66.94 93 PRO A O 1
ATOM 778 N N . GLU A 1 94 ? -4.142 -3.093 27.577 1.00 68.06 94 GLU A N 1
ATOM 779 C CA . GLU A 1 94 ? -3.032 -2.175 27.851 1.00 68.06 94 GLU A CA 1
ATOM 780 C C . GLU A 1 94 ? -1.899 -2.193 26.804 1.00 68.06 94 GLU A C 1
ATOM 782 O O . GLU A 1 94 ? -1.238 -1.174 26.604 1.00 68.06 94 GLU A O 1
ATOM 787 N N . ALA A 1 95 ? -1.688 -3.297 26.079 1.00 62.75 95 ALA A N 1
ATOM 788 C CA . ALA A 1 95 ? -0.553 -3.461 25.165 1.00 62.75 95 ALA A CA 1
ATOM 789 C C . ALA A 1 95 ? -0.685 -2.675 23.843 1.00 62.75 95 ALA A C 1
ATOM 791 O O . ALA A 1 95 ? 0.329 -2.338 23.227 1.00 62.75 95 ALA A O 1
ATOM 792 N N . LEU A 1 96 ? -1.909 -2.352 23.400 1.00 59.38 96 LEU A N 1
ATOM 793 C CA . LEU A 1 96 ? -2.153 -1.435 22.269 1.00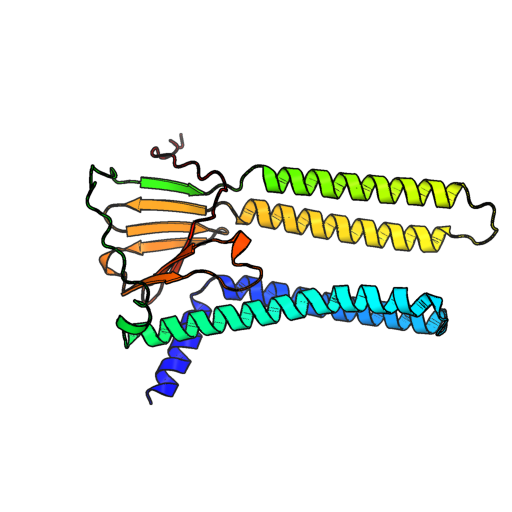 59.38 96 LEU A CA 1
ATOM 794 C C . LEU A 1 96 ? -2.493 -0.005 22.711 1.00 59.38 96 LEU A C 1
ATOM 796 O O . LEU A 1 96 ? -2.485 0.901 21.877 1.00 59.38 96 LEU A O 1
ATOM 800 N N . LEU A 1 97 ? -2.724 0.221 24.008 1.00 57.06 97 LEU A N 1
ATOM 801 C CA . LEU A 1 97 ? -3.002 1.537 24.591 1.00 57.06 97 LEU A CA 1
ATOM 802 C C . LEU A 1 97 ? -1.750 2.423 24.740 1.00 57.06 97 LEU A C 1
ATOM 804 O O . LEU A 1 97 ? -1.823 3.479 25.363 1.00 57.06 97 LEU A O 1
ATOM 808 N N . SER A 1 98 ? -0.605 2.067 24.141 1.00 47.44 98 SER A N 1
ATOM 809 C CA . SER A 1 98 ? 0.674 2.782 24.314 1.00 47.44 98 SER A CA 1
ATOM 810 C C . SER A 1 98 ? 0.729 4.204 23.723 1.00 47.44 98 SER A C 1
ATOM 812 O O . SER A 1 98 ? 1.795 4.810 23.649 1.00 47.44 98 SER A O 1
ATOM 814 N N . SER A 1 99 ? -0.401 4.777 23.329 1.00 49.44 99 SER A N 1
ATOM 815 C CA . SER A 1 99 ? -0.594 6.222 23.363 1.00 49.44 99 SER A CA 1
ATOM 816 C C . SER A 1 99 ? -1.973 6.473 23.946 1.00 49.44 99 SER A C 1
ATOM 818 O O . SER A 1 99 ? -2.948 6.598 23.201 1.00 49.44 99 SER A O 1
ATOM 820 N N . VAL A 1 100 ? -2.049 6.473 25.278 1.00 45.41 100 VAL A N 1
ATOM 821 C CA . VAL A 1 100 ? -3.171 7.005 26.051 1.00 45.41 100 VAL A CA 1
ATOM 822 C C . VAL A 1 100 ? -3.672 8.231 25.306 1.00 45.41 100 VAL A C 1
ATOM 824 O O . VAL A 1 100 ? -2.940 9.209 25.143 1.00 45.41 100 VAL A O 1
ATOM 827 N N . LEU A 1 101 ? -4.881 8.113 24.756 1.00 51.00 101 LEU A N 1
ATOM 828 C CA . LEU A 1 101 ? -5.638 9.241 24.255 1.00 51.00 101 LEU A CA 1
ATOM 829 C C . LEU A 1 101 ? -5.538 10.302 25.344 1.00 51.00 101 LEU A C 1
ATOM 831 O O . LEU A 1 101 ? -6.089 10.126 26.429 1.00 51.00 101 LEU A O 1
ATOM 835 N N . SER A 1 102 ? -4.814 11.387 25.075 1.00 45.16 102 SER A N 1
ATOM 836 C CA . SER A 1 102 ? -5.133 12.657 25.700 1.00 45.16 102 SER A CA 1
ATOM 837 C C . SER A 1 102 ? -6.624 12.815 25.446 1.00 45.16 102 SER A C 1
ATOM 839 O O . SER A 1 102 ? -7.021 13.009 24.292 1.00 45.16 102 SER A O 1
ATOM 841 N N . ARG A 1 103 ? -7.428 12.542 26.481 1.00 42.47 103 ARG A N 1
ATOM 842 C CA . ARG A 1 103 ? -8.884 12.647 26.464 1.00 42.47 103 ARG A CA 1
ATOM 843 C C . ARG A 1 103 ? -9.186 13.924 25.682 1.00 42.47 103 ARG A C 1
ATOM 845 O O . ARG A 1 103 ? -8.605 14.944 26.065 1.00 42.47 103 ARG A O 1
ATOM 852 N N . PRO A 1 104 ? -9.908 13.865 24.546 1.00 51.22 104 PRO A N 1
ATOM 853 C CA . PRO A 1 104 ? -10.153 15.058 23.750 1.00 51.22 104 PRO A CA 1
ATOM 854 C C . PRO A 1 104 ? -10.637 16.135 24.713 1.00 51.22 104 PRO A C 1
ATOM 856 O O . PRO A 1 104 ? -11.588 15.911 25.460 1.00 51.22 104 PRO A O 1
ATOM 859 N N . THR A 1 105 ? -9.879 17.228 24.817 1.00 49.34 105 THR A N 1
ATOM 860 C CA . THR A 1 105 ? -10.245 18.344 25.679 1.00 49.34 105 THR A CA 1
ATOM 861 C C . THR A 1 105 ? -11.624 18.780 25.225 1.00 49.34 105 THR A C 1
ATOM 863 O O . THR A 1 105 ? -11.835 19.046 24.041 1.00 49.34 105 THR A O 1
ATOM 866 N N . SER A 1 106 ? -12.561 18.720 26.163 1.00 44.97 106 SER A N 1
ATOM 867 C CA . SER A 1 106 ? -14.005 18.743 25.979 1.00 44.97 106 SER A CA 1
ATOM 868 C C . SER A 1 106 ? -14.518 20.096 25.482 1.00 44.97 106 SER A C 1
ATOM 870 O O . SER A 1 106 ? -15.289 20.764 26.161 1.00 44.97 106 SER A O 1
ATOM 872 N N . ASN A 1 107 ? -14.127 20.500 24.278 1.00 50.72 107 ASN A N 1
ATOM 873 C CA . ASN A 1 107 ? -15.002 21.304 23.437 1.00 50.72 107 ASN A CA 1
ATOM 874 C C . ASN A 1 107 ? -15.878 20.325 22.647 1.00 50.72 107 ASN A C 1
ATOM 876 O O . ASN A 1 107 ? -15.806 20.229 21.426 1.00 50.72 107 ASN A O 1
ATOM 880 N N . GLU A 1 108 ? -16.683 19.564 23.395 1.00 48.06 108 GLU A N 1
ATOM 881 C CA . GLU A 1 108 ? -17.775 18.694 22.939 1.00 48.06 108 GLU A CA 1
ATOM 882 C C . GLU A 1 108 ? -18.972 19.529 22.460 1.00 48.06 108 GLU A C 1
ATOM 884 O O . GLU A 1 108 ? -20.124 19.168 22.681 1.00 48.06 108 GLU A O 1
ATOM 889 N N . SER A 1 109 ? -18.725 20.670 21.813 1.00 52.16 109 SER A N 1
ATOM 890 C CA . SER A 1 109 ? -19.769 21.396 21.099 1.00 52.16 109 SER A CA 1
ATOM 891 C C . SER A 1 109 ? -20.130 20.585 19.852 1.00 52.16 109 SER A C 1
ATOM 893 O O . SER A 1 109 ? -19.626 20.826 18.761 1.00 52.16 109 SER A O 1
ATOM 895 N N . GLU A 1 110 ? -20.929 19.547 20.096 1.00 57.19 110 GLU A N 1
ATOM 896 C CA . GLU A 1 110 ? -21.880 18.896 19.205 1.00 57.19 110 GLU A CA 1
ATOM 897 C C . GLU A 1 110 ? -21.347 18.633 17.797 1.00 57.19 110 GLU A C 1
ATOM 899 O O . GLU A 1 110 ? -21.713 19.286 16.818 1.00 57.19 110 GLU A O 1
ATOM 904 N N . LEU A 1 111 ? -20.515 17.596 17.670 1.00 66.75 111 LEU A N 1
ATOM 905 C CA . LEU A 1 111 ? -20.414 16.910 16.387 1.00 66.75 111 LEU A CA 1
ATOM 906 C C . LEU A 1 111 ? -21.798 16.298 16.105 1.00 66.75 111 LEU A C 1
ATOM 908 O O . LEU A 1 111 ? -22.114 15.223 16.607 1.00 66.75 111 LEU A O 1
ATOM 912 N N . GLN A 1 112 ? -22.646 17.023 15.371 1.00 74.69 112 GLN A N 1
ATOM 913 C CA . GLN A 1 112 ? -23.995 16.574 15.031 1.00 74.69 112 GLN A CA 1
ATOM 914 C C . GLN A 1 112 ? -23.891 15.286 14.208 1.00 74.69 112 GLN A C 1
ATOM 916 O O . GLN A 1 112 ? -23.349 15.278 13.100 1.00 74.69 112 GLN A O 1
ATOM 921 N N . LEU A 1 113 ? -24.352 14.183 14.794 1.00 79.94 113 LEU A N 1
ATOM 922 C CA . LEU A 1 113 ? -24.527 12.914 14.100 1.00 79.94 113 LEU A CA 1
ATOM 923 C C . LEU A 1 113 ? -25.867 12.951 13.339 1.00 79.94 113 LEU A C 1
ATOM 925 O O . LEU A 1 113 ? -26.810 13.585 13.813 1.00 79.94 113 LEU A O 1
ATOM 929 N N . PRO A 1 114 ? -25.986 12.284 12.177 1.00 83.81 114 PRO A N 1
ATOM 930 C CA . PRO A 1 114 ? -24.963 11.494 11.495 1.00 83.81 114 PRO A CA 1
ATOM 931 C C . PRO A 1 114 ? -23.905 12.364 10.802 1.00 83.81 114 PRO A C 1
ATOM 933 O O . PRO A 1 114 ? -24.211 13.385 10.190 1.00 83.81 114 PRO A O 1
ATOM 936 N N . LEU A 1 115 ? -22.648 11.919 10.845 1.00 84.25 115 LEU A N 1
ATOM 937 C CA . LEU A 1 115 ? -21.528 12.605 10.213 1.00 84.25 115 LEU A CA 1
ATOM 938 C C . LEU A 1 115 ? -20.999 11.804 9.025 1.00 84.25 115 LEU A C 1
ATOM 940 O O . LEU A 1 115 ? -20.493 10.689 9.165 1.00 84.25 115 LEU A O 1
ATOM 944 N N . TYR A 1 116 ? -21.026 12.431 7.853 1.00 84.81 116 TYR A N 1
ATOM 945 C CA . TYR A 1 116 ? -20.401 11.900 6.652 1.00 84.81 116 TYR A CA 1
ATOM 946 C C . TYR A 1 116 ? -19.009 12.516 6.454 1.00 84.81 116 TYR A C 1
ATOM 948 O O . TYR A 1 116 ? -18.832 13.730 6.463 1.00 84.81 116 TYR A O 1
ATOM 956 N N . ILE A 1 117 ? -17.978 11.692 6.264 1.00 83.31 117 ILE A N 1
ATOM 957 C CA . ILE A 1 117 ? -16.622 12.173 5.965 1.00 83.31 117 ILE A CA 1
ATOM 958 C C . ILE A 1 117 ? -16.169 11.547 4.658 1.00 83.31 117 ILE A C 1
ATOM 960 O O . ILE A 1 117 ? -16.063 10.329 4.544 1.00 83.31 117 ILE A O 1
ATOM 964 N N . GLN A 1 118 ? -15.832 12.374 3.671 1.00 83.50 118 GLN A N 1
ATOM 965 C CA . GLN A 1 118 ? -15.235 11.911 2.425 1.00 83.50 118 GLN A CA 1
ATOM 966 C C . GLN A 1 118 ? -13.772 12.343 2.348 1.00 83.50 118 GLN A C 1
ATOM 968 O O . GLN A 1 118 ? -13.445 13.503 2.106 1.00 83.50 118 GLN A O 1
ATOM 973 N N . ILE A 1 119 ? -12.865 11.381 2.483 1.00 78.56 119 ILE A N 1
ATOM 974 C CA . ILE A 1 119 ? -11.447 11.598 2.218 1.00 78.56 119 ILE A CA 1
ATOM 975 C C . ILE A 1 119 ? -11.224 11.411 0.718 1.00 78.56 119 ILE A C 1
ATOM 977 O O . ILE A 1 119 ? -11.293 10.298 0.187 1.00 78.56 119 ILE A O 1
ATOM 981 N N . ARG A 1 120 ? -10.953 12.518 0.021 1.00 73.81 120 ARG A N 1
ATOM 982 C CA . ARG A 1 120 ? -10.585 12.525 -1.398 1.00 73.81 120 ARG A CA 1
ATOM 983 C C . ARG A 1 120 ? -9.100 12.827 -1.553 1.00 73.81 120 ARG A C 1
ATOM 985 O O . ARG A 1 120 ? -8.523 13.627 -0.825 1.00 73.81 120 ARG A O 1
ATOM 992 N N . GLN A 1 121 ? -8.465 12.196 -2.536 1.00 67.94 121 GLN A N 1
ATOM 993 C CA . GLN A 1 121 ? -7.080 12.502 -2.866 1.00 67.94 121 GLN A CA 1
ATOM 994 C C . GLN A 1 121 ? -6.976 13.908 -3.484 1.00 67.94 121 GLN A C 1
ATOM 996 O O . GLN A 1 121 ? -7.707 14.243 -4.420 1.00 67.94 121 GLN A O 1
ATOM 1001 N N . GLY A 1 122 ? -6.053 14.723 -2.968 1.00 65.50 122 GLY A N 1
ATOM 1002 C CA . GLY A 1 122 ? -5.776 16.055 -3.508 1.00 65.50 122 GLY A CA 1
ATOM 1003 C C . GLY A 1 122 ? -5.251 16.013 -4.951 1.00 65.50 122 GLY A C 1
ATOM 1004 O O . GLY A 1 122 ? -4.669 15.019 -5.390 1.00 65.50 122 GLY A O 1
ATOM 1005 N N . GLY A 1 123 ? -5.409 17.118 -5.688 1.00 68.50 123 GLY A N 1
ATOM 1006 C CA . GLY A 1 123 ? -4.995 17.247 -7.097 1.00 68.50 123 GLY A CA 1
ATOM 1007 C C . GLY A 1 123 ? -3.501 17.011 -7.374 1.00 68.50 123 GLY A C 1
ATOM 1008 O O . GLY A 1 123 ? -3.126 16.792 -8.520 1.00 68.50 123 GLY A O 1
ATOM 1009 N N . ARG A 1 124 ? -2.650 16.968 -6.339 1.00 69.94 124 ARG A N 1
ATOM 1010 C CA . ARG A 1 124 ? -1.200 16.734 -6.455 1.00 69.94 124 ARG A CA 1
ATOM 1011 C C . ARG A 1 124 ? -0.836 15.409 -7.130 1.00 69.94 124 ARG A C 1
ATOM 1013 O O . ARG A 1 124 ? 0.107 15.390 -7.905 1.00 69.94 124 ARG A O 1
ATOM 1020 N N . MET A 1 125 ? -1.582 14.321 -6.899 1.00 69.25 125 MET A N 1
ATOM 1021 C CA . MET A 1 125 ? -1.308 13.062 -7.616 1.00 69.25 125 MET A CA 1
ATOM 1022 C C . MET A 1 125 ? -1.606 13.172 -9.113 1.00 69.25 125 MET A C 1
ATOM 1024 O O . MET A 1 125 ? -0.860 12.638 -9.927 1.00 69.25 125 MET A O 1
ATOM 1028 N N . ARG A 1 126 ? -2.658 13.916 -9.483 1.00 71.81 126 ARG A N 1
ATOM 1029 C CA . ARG A 1 126 ? -2.934 14.232 -10.891 1.00 71.81 126 ARG A CA 1
ATOM 1030 C C . ARG A 1 126 ? -1.813 15.083 -11.487 1.00 71.81 126 ARG A C 1
ATOM 1032 O O . ARG A 1 126 ? -1.395 14.815 -12.602 1.00 71.81 126 ARG A O 1
ATOM 1039 N N . LEU A 1 127 ? -1.280 16.042 -10.730 1.00 77.69 127 LEU A N 1
ATOM 1040 C CA . LEU A 1 127 ? -0.141 16.853 -11.164 1.00 77.69 127 LEU A CA 1
ATOM 1041 C C . LEU A 1 127 ? 1.127 16.011 -11.377 1.00 77.69 127 LEU A C 1
ATOM 1043 O O . LEU A 1 127 ? 1.751 16.125 -12.424 1.00 77.69 127 LEU A O 1
ATOM 1047 N N . LEU A 1 128 ? 1.484 15.138 -10.428 1.00 74.88 128 LEU A N 1
ATOM 1048 C CA . LEU A 1 128 ? 2.637 14.238 -10.567 1.00 74.88 128 LEU A CA 1
ATOM 1049 C C . LEU A 1 128 ? 2.499 13.320 -11.783 1.00 74.88 128 LEU A C 1
ATOM 1051 O O . LEU A 1 128 ? 3.475 13.096 -12.492 1.00 74.88 128 LEU A O 1
ATOM 1055 N N . LEU A 1 129 ? 1.284 12.838 -12.054 1.00 73.06 129 LEU A N 1
ATOM 1056 C CA . LEU A 1 129 ? 0.998 12.058 -13.252 1.00 73.06 129 LEU A CA 1
ATOM 1057 C C . LEU A 1 129 ? 1.240 12.866 -14.533 1.00 73.06 129 LEU A C 1
ATOM 1059 O O . LEU A 1 129 ? 1.887 12.368 -15.449 1.00 73.06 129 LEU A O 1
ATOM 1063 N N . ILE A 1 130 ? 0.743 14.104 -14.589 1.00 77.12 130 ILE A N 1
ATOM 1064 C CA . ILE A 1 130 ? 0.935 14.995 -15.740 1.00 77.12 130 ILE A CA 1
ATOM 1065 C C . ILE A 1 130 ? 2.428 15.272 -15.957 1.00 77.12 130 ILE A C 1
ATOM 1067 O O . ILE A 1 130 ? 2.911 15.135 -17.078 1.00 77.12 130 ILE A O 1
ATOM 1071 N N . ILE A 1 131 ? 3.171 15.592 -14.891 1.00 81.75 131 ILE A N 1
ATOM 1072 C CA . ILE A 1 131 ? 4.622 15.830 -14.954 1.00 81.75 131 ILE A CA 1
ATOM 1073 C C . ILE A 1 131 ? 5.350 14.583 -15.467 1.00 81.75 131 ILE A C 1
ATOM 1075 O O . ILE A 1 131 ? 6.197 14.683 -16.351 1.00 81.75 131 ILE A O 1
ATOM 1079 N N . PHE A 1 132 ? 5.008 13.401 -14.951 1.00 77.50 132 PHE A N 1
ATOM 1080 C CA . PHE A 1 132 ? 5.627 12.149 -15.377 1.00 77.50 132 PHE A CA 1
ATOM 1081 C C . PHE A 1 132 ? 5.363 11.841 -16.859 1.00 77.50 132 PHE A C 1
ATOM 1083 O O . PHE A 1 132 ? 6.298 11.521 -17.591 1.00 77.50 132 PHE A O 1
ATOM 1090 N N . LEU A 1 133 ? 4.113 11.981 -17.319 1.00 73.81 133 LEU A N 1
ATOM 1091 C CA . LEU A 1 133 ? 3.762 11.820 -18.734 1.00 73.81 133 LEU A CA 1
ATOM 1092 C C . LEU A 1 133 ? 4.545 12.794 -19.618 1.00 73.81 133 LEU A C 1
ATOM 1094 O O . LEU A 1 133 ? 5.063 12.396 -20.658 1.00 73.81 133 LEU A O 1
ATOM 1098 N N . PHE A 1 134 ? 4.672 14.047 -19.182 1.00 77.25 134 PHE A N 1
ATOM 1099 C CA . PHE A 1 134 ? 5.412 15.069 -19.912 1.00 77.25 134 PHE A CA 1
ATOM 1100 C C . PHE A 1 134 ? 6.898 14.713 -20.059 1.00 77.25 134 PHE A C 1
ATOM 1102 O O . PHE A 1 134 ? 7.429 14.755 -21.167 1.00 77.25 134 PHE A O 1
ATOM 1109 N N . ILE A 1 135 ? 7.553 14.270 -18.978 1.00 80.06 135 ILE A N 1
ATOM 1110 C CA . ILE A 1 135 ? 8.948 13.797 -19.014 1.00 80.06 135 ILE A CA 1
ATOM 1111 C C . ILE A 1 135 ? 9.104 12.630 -19.998 1.00 80.06 135 ILE A C 1
ATOM 1113 O O . ILE A 1 135 ? 10.057 12.603 -20.773 1.00 80.06 135 ILE A O 1
ATOM 1117 N N . MET A 1 136 ? 8.163 11.685 -20.011 1.00 71.38 136 MET A N 1
ATOM 1118 C CA . MET A 1 136 ? 8.218 10.532 -20.916 1.00 71.38 136 MET A CA 1
ATOM 1119 C C . MET A 1 136 ? 8.063 10.925 -22.386 1.00 71.38 136 MET A C 1
ATOM 1121 O O . MET A 1 136 ? 8.783 10.396 -23.232 1.00 71.38 136 MET A O 1
ATOM 1125 N N . VAL A 1 137 ? 7.184 11.883 -22.697 1.00 74.44 137 VAL A N 1
ATOM 1126 C CA . VAL A 1 137 ? 7.067 12.439 -24.055 1.00 74.44 137 VAL A CA 1
ATOM 1127 C C . VAL A 1 137 ? 8.379 13.099 -24.476 1.00 74.44 137 VAL A C 1
ATOM 1129 O O . VAL A 1 137 ? 8.856 12.826 -25.575 1.00 74.44 137 VAL A O 1
ATOM 1132 N N . ILE A 1 138 ? 9.006 13.897 -23.602 1.00 76.00 138 ILE A N 1
ATOM 1133 C CA . ILE A 1 138 ? 10.314 14.508 -23.889 1.00 76.00 138 ILE A CA 1
ATOM 1134 C C . ILE A 1 138 ? 11.358 13.430 -24.182 1.00 76.00 138 ILE A C 1
ATOM 1136 O O . ILE A 1 138 ? 12.060 13.530 -25.184 1.00 76.00 138 ILE A O 1
ATOM 1140 N N . ILE A 1 139 ? 11.446 12.387 -23.349 1.00 76.25 139 ILE A N 1
ATOM 1141 C CA . ILE A 1 139 ? 12.386 11.277 -23.561 1.00 76.25 139 ILE A CA 1
ATOM 1142 C C . ILE A 1 139 ? 12.134 10.626 -24.925 1.00 76.25 139 ILE A C 1
ATOM 1144 O O . ILE A 1 139 ? 13.077 10.457 -25.695 1.00 76.25 139 ILE A O 1
ATOM 1148 N N . GLY A 1 140 ? 10.878 10.316 -25.260 1.00 70.56 140 GLY A N 1
ATOM 1149 C CA . GLY A 1 140 ? 10.516 9.736 -26.554 1.00 70.56 140 GLY A CA 1
ATOM 1150 C C . GLY A 1 140 ? 10.913 10.620 -27.741 1.00 70.56 140 GLY A C 1
ATOM 1151 O O . GLY A 1 140 ? 11.501 10.126 -28.701 1.00 70.56 140 GLY A O 1
ATOM 1152 N N . VAL A 1 141 ? 10.660 11.931 -27.655 1.00 72.75 141 VAL A N 1
ATOM 1153 C CA . VAL A 1 141 ? 11.032 12.907 -28.693 1.00 72.75 141 VAL A CA 1
ATOM 1154 C C . VAL A 1 141 ? 12.549 13.003 -28.842 1.00 72.75 141 VAL A C 1
ATOM 1156 O O . VAL A 1 141 ? 13.051 12.912 -29.959 1.00 72.75 141 VAL A O 1
ATOM 1159 N N . VAL A 1 142 ? 13.294 13.126 -27.740 1.00 74.75 142 VAL A N 1
ATOM 1160 C CA . VAL A 1 142 ? 14.766 13.172 -27.763 1.00 74.75 142 VAL A CA 1
ATOM 1161 C C . VAL A 1 142 ? 15.330 11.904 -28.400 1.00 74.75 142 VAL A C 1
ATOM 1163 O O . VAL A 1 142 ? 16.189 11.992 -29.273 1.00 74.75 142 VAL A O 1
ATOM 1166 N N . PHE A 1 143 ? 14.815 10.730 -28.030 1.00 68.69 143 PHE A N 1
ATOM 1167 C CA . PHE A 1 143 ? 15.232 9.468 -28.639 1.00 68.69 143 PHE A CA 1
ATOM 1168 C C . PHE A 1 143 ? 14.914 9.405 -30.136 1.00 68.69 143 PHE A C 1
ATOM 1170 O O . PHE A 1 143 ? 15.768 8.981 -30.913 1.00 68.69 143 PHE A O 1
ATOM 1177 N N . GLY A 1 144 ? 13.727 9.853 -30.554 1.00 68.31 144 GLY A N 1
ATOM 1178 C CA . GLY A 1 144 ? 13.349 9.918 -31.967 1.00 68.31 144 GLY A CA 1
ATOM 1179 C C . GLY A 1 144 ? 14.258 10.847 -32.778 1.00 68.31 144 GLY A C 1
ATOM 1180 O O . GLY A 1 144 ? 14.708 10.481 -33.862 1.00 68.31 144 GLY A O 1
ATOM 1181 N N . LEU A 1 145 ? 14.600 12.013 -32.225 1.00 72.56 145 LEU A N 1
ATOM 1182 C CA . LEU A 1 145 ? 15.516 12.966 -32.855 1.00 72.56 145 LEU A CA 1
ATOM 1183 C C . LEU A 1 145 ? 16.942 12.408 -32.962 1.00 72.56 145 LEU A C 1
ATOM 1185 O O . LEU A 1 145 ? 17.552 12.493 -34.026 1.00 72.56 145 LEU A O 1
ATOM 1189 N N . VAL A 1 146 ? 17.461 11.784 -31.899 1.00 70.69 146 VAL A N 1
ATOM 1190 C CA . VAL A 1 146 ? 18.792 11.147 -31.901 1.00 70.69 146 VAL A CA 1
ATOM 1191 C C . VAL A 1 146 ? 18.851 9.998 -32.908 1.00 70.69 146 VAL A C 1
ATOM 1193 O O . VAL A 1 146 ? 19.835 9.864 -33.635 1.00 70.69 146 VAL A O 1
ATOM 1196 N N . ALA A 1 147 ? 17.789 9.194 -32.992 1.00 66.00 147 ALA A N 1
ATOM 1197 C CA . ALA A 1 147 ? 17.671 8.133 -33.982 1.00 66.00 147 ALA A CA 1
ATOM 1198 C C . ALA A 1 147 ? 17.692 8.679 -35.417 1.00 66.00 147 ALA A C 1
ATOM 1200 O O . ALA A 1 147 ? 18.390 8.129 -36.264 1.00 66.00 147 ALA A O 1
ATOM 1201 N N . SER A 1 148 ? 16.971 9.775 -35.671 1.00 68.62 148 SER A N 1
ATOM 1202 C CA . SER A 1 148 ? 16.910 10.418 -36.987 1.00 68.62 148 SER A CA 1
ATOM 1203 C C . SER A 1 148 ? 18.215 11.112 -37.389 1.00 68.62 148 SER A C 1
ATOM 1205 O O . SER A 1 148 ? 18.482 11.235 -38.579 1.00 68.62 148 SER A O 1
ATOM 1207 N N . ALA A 1 149 ? 19.012 11.590 -36.429 1.00 72.06 149 ALA A N 1
ATOM 1208 C CA . ALA A 1 149 ? 20.273 12.291 -36.690 1.00 72.06 149 ALA A CA 1
ATOM 1209 C C . ALA A 1 149 ? 21.474 11.346 -36.901 1.00 72.06 149 ALA A C 1
ATOM 1211 O O . ALA A 1 149 ? 22.548 11.774 -37.326 1.00 72.06 149 ALA A O 1
ATOM 1212 N N . SER A 1 150 ? 21.327 10.056 -36.588 1.00 66.94 150 SER A N 1
ATOM 1213 C CA . SER A 1 150 ? 22.399 9.072 -36.730 1.00 66.94 150 SER A CA 1
ATOM 1214 C C . SER A 1 150 ? 22.528 8.587 -38.181 1.00 66.94 150 SER A C 1
ATOM 1216 O O . SER A 1 150 ? 21.857 7.645 -38.585 1.00 66.94 150 SER A O 1
ATOM 1218 N N . ASN A 1 151 ? 23.490 9.135 -38.932 1.00 62.19 151 ASN A N 1
ATOM 1219 C CA . ASN A 1 151 ? 23.879 8.674 -40.282 1.00 62.19 151 ASN A CA 1
ATOM 1220 C C . ASN A 1 151 ? 24.635 7.324 -40.315 1.00 62.19 151 ASN A C 1
ATOM 1222 O O . ASN A 1 151 ? 25.216 6.957 -41.337 1.00 62.19 151 ASN A O 1
ATOM 1226 N N . ARG A 1 152 ? 24.715 6.586 -39.199 1.00 59.19 152 ARG A N 1
ATOM 1227 C CA . ARG A 1 152 ? 25.433 5.302 -39.157 1.00 59.19 152 ARG A CA 1
ATOM 1228 C C . ARG A 1 152 ? 24.573 4.177 -39.760 1.00 59.19 152 ARG A C 1
ATOM 1230 O O . ARG A 1 152 ? 23.397 4.110 -39.433 1.00 59.19 152 ARG A O 1
ATOM 1237 N N . PRO A 1 153 ? 25.161 3.229 -40.522 1.00 54.78 153 PRO A N 1
ATOM 1238 C CA . PRO A 1 153 ? 24.466 2.073 -41.114 1.00 54.78 153 PRO A CA 1
ATOM 1239 C C . PRO A 1 153 ? 24.068 0.999 -40.090 1.00 54.78 153 PRO A C 1
ATOM 1241 O O . PRO A 1 153 ? 23.558 -0.060 -40.448 1.00 54.78 153 PRO A O 1
ATOM 1244 N N . PHE A 1 154 ? 24.304 1.248 -38.799 1.00 52.53 154 PHE A N 1
ATOM 1245 C CA . PHE A 1 154 ? 23.603 0.511 -37.761 1.00 52.53 154 PHE A CA 1
ATOM 1246 C C . PHE A 1 154 ? 22.120 0.764 -38.014 1.00 52.53 154 PHE A C 1
ATOM 1248 O O . PHE A 1 154 ? 21.730 1.919 -38.076 1.00 52.53 154 PHE A O 1
ATOM 1255 N N . HIS A 1 155 ? 21.307 -0.267 -38.217 1.00 55.12 155 HIS A N 1
ATOM 1256 C CA . HIS A 1 155 ? 19.858 -0.112 -38.273 1.00 55.12 155 HIS A CA 1
ATOM 1257 C C . HIS A 1 155 ? 19.355 -0.105 -36.825 1.00 55.12 155 HIS A C 1
ATOM 1259 O O . HIS A 1 155 ? 19.071 -1.177 -36.292 1.00 55.12 155 HIS A O 1
ATOM 1265 N N . PRO A 1 156 ? 19.238 1.050 -36.136 1.00 57.81 156 PRO A N 1
ATOM 1266 C CA . PRO A 1 156 ? 18.705 1.071 -34.784 1.00 57.81 156 PRO A CA 1
ATOM 1267 C C . PRO A 1 156 ? 17.208 0.743 -34.777 1.00 57.81 156 PRO A C 1
ATOM 1269 O O . PRO A 1 156 ? 16.655 0.559 -33.704 1.00 57.81 156 PRO A O 1
ATOM 1272 N N . GLY A 1 157 ? 16.555 0.649 -35.945 1.00 65.81 157 GLY A N 1
ATOM 1273 C CA . GLY A 1 157 ? 15.119 0.415 -36.108 1.00 65.81 157 GLY A CA 1
ATOM 1274 C C . GLY A 1 157 ? 14.565 -0.675 -35.186 1.00 65.81 157 GLY A C 1
ATOM 1275 O O . GLY A 1 157 ? 13.726 -0.354 -34.351 1.00 65.81 157 GLY A O 1
ATOM 1276 N N . PRO A 1 158 ? 15.061 -1.925 -35.233 1.00 66.06 158 PRO A N 1
ATOM 1277 C CA . PRO A 1 158 ? 14.554 -2.989 -34.369 1.00 66.06 158 PRO A CA 1
ATOM 1278 C C . PRO A 1 158 ? 14.790 -2.708 -32.880 1.00 66.06 158 PRO A C 1
ATOM 1280 O O . PRO A 1 158 ? 13.892 -2.899 -32.067 1.00 66.06 158 PRO A O 1
ATOM 1283 N N . MET A 1 159 ? 15.969 -2.196 -32.510 1.00 63.06 159 MET A N 1
ATOM 1284 C CA . MET A 1 159 ? 16.310 -1.906 -31.112 1.00 63.06 159 MET A CA 1
ATOM 1285 C C . MET A 1 159 ? 15.492 -0.735 -30.547 1.00 63.06 159 MET A C 1
ATOM 1287 O O . MET A 1 159 ? 15.065 -0.784 -29.398 1.00 63.06 159 MET A O 1
ATOM 1291 N N . LEU A 1 160 ? 15.224 0.291 -31.356 1.00 66.69 160 LEU A N 1
ATOM 1292 C CA . LEU A 1 160 ? 14.376 1.432 -31.012 1.00 66.69 160 LEU A CA 1
ATOM 1293 C C . LEU A 1 160 ? 12.905 1.041 -30.935 1.00 66.69 160 LEU A C 1
ATOM 1295 O O . LEU A 1 160 ? 12.209 1.520 -30.047 1.00 66.69 160 LEU A O 1
ATOM 1299 N N . ILE A 1 161 ? 12.436 0.154 -31.816 1.00 67.81 161 ILE A N 1
ATOM 1300 C CA . ILE A 1 161 ? 11.080 -0.399 -31.745 1.00 67.81 161 ILE A CA 1
ATOM 1301 C C . ILE A 1 161 ? 10.921 -1.204 -30.454 1.00 67.81 161 ILE A C 1
ATOM 1303 O O . ILE A 1 161 ? 9.940 -1.014 -29.737 1.00 67.81 161 ILE A O 1
ATOM 1307 N N . VAL A 1 162 ? 11.895 -2.053 -30.112 1.00 67.00 162 VAL A N 1
ATOM 1308 C CA . VAL A 1 162 ? 11.891 -2.819 -28.856 1.00 67.00 162 VAL A CA 1
ATOM 1309 C C . VAL A 1 162 ? 11.929 -1.881 -27.648 1.00 67.00 162 VAL A C 1
ATOM 1311 O O . VAL A 1 162 ? 11.098 -2.009 -26.751 1.00 67.00 162 VAL A O 1
ATOM 1314 N N . LEU A 1 163 ? 12.825 -0.892 -27.635 1.00 66.88 163 LEU A N 1
ATOM 1315 C CA . LEU A 1 163 ? 12.942 0.067 -26.536 1.00 66.88 163 LEU A CA 1
ATOM 1316 C C . LEU A 1 163 ? 11.675 0.924 -26.388 1.00 66.88 163 LEU A C 1
ATOM 1318 O O . LEU A 1 163 ? 11.168 1.083 -25.280 1.00 66.88 163 LEU A O 1
ATOM 1322 N N . GLY A 1 164 ? 11.125 1.420 -27.497 1.00 70.62 164 GLY A N 1
ATOM 1323 C CA . GLY A 1 164 ? 9.870 2.168 -27.531 1.00 70.62 164 GLY A CA 1
ATOM 1324 C C . GLY A 1 164 ? 8.684 1.330 -27.058 1.00 70.62 164 GLY A C 1
ATOM 1325 O O . GLY A 1 164 ? 7.857 1.822 -26.295 1.00 70.62 164 GLY A O 1
ATOM 1326 N N . SER A 1 165 ? 8.642 0.045 -27.419 1.00 68.12 165 SER A N 1
ATOM 1327 C CA . SER A 1 165 ? 7.615 -0.894 -26.948 1.00 68.12 165 SER A CA 1
ATOM 1328 C C . SER A 1 165 ? 7.721 -1.150 -25.443 1.00 68.12 165 SER A C 1
ATOM 1330 O O . SER A 1 165 ? 6.704 -1.164 -24.753 1.00 68.12 165 SER A O 1
ATOM 1332 N N . ILE A 1 166 ? 8.941 -1.287 -24.908 1.00 71.69 166 ILE A N 1
ATOM 1333 C CA . ILE A 1 166 ? 9.180 -1.426 -23.463 1.00 71.69 166 ILE A CA 1
ATOM 1334 C C . ILE A 1 166 ? 8.736 -0.158 -22.728 1.00 71.69 166 ILE A C 1
ATOM 1336 O O . ILE A 1 166 ? 7.985 -0.251 -21.758 1.00 71.69 166 ILE A O 1
ATOM 1340 N N . ILE A 1 167 ? 9.146 1.025 -23.199 1.00 73.19 167 ILE A N 1
ATOM 1341 C CA . ILE A 1 167 ? 8.755 2.312 -22.604 1.00 73.19 167 ILE A CA 1
ATOM 1342 C C . ILE A 1 167 ? 7.233 2.480 -22.651 1.00 73.19 167 ILE A C 1
ATOM 1344 O O . ILE A 1 167 ? 6.625 2.825 -21.638 1.00 73.19 167 ILE A O 1
ATOM 1348 N N . GLY A 1 168 ? 6.604 2.180 -23.790 1.00 72.75 168 GLY A N 1
ATOM 1349 C CA . GLY A 1 168 ? 5.151 2.219 -23.951 1.00 72.75 168 GLY A CA 1
ATOM 1350 C C . GLY A 1 168 ? 4.433 1.262 -22.998 1.00 72.75 168 GLY A C 1
ATOM 1351 O O . GLY A 1 168 ? 3.480 1.657 -22.330 1.00 72.75 168 GLY A O 1
ATOM 1352 N N . GLY A 1 169 ? 4.928 0.030 -22.855 1.00 72.75 169 GLY A N 1
ATOM 1353 C CA . GLY A 1 169 ? 4.396 -0.949 -21.905 1.00 72.75 169 GLY A CA 1
ATOM 1354 C C . GLY A 1 169 ? 4.517 -0.490 -20.450 1.00 72.75 169 GLY A C 1
ATOM 1355 O O . GLY A 1 169 ? 3.545 -0.561 -19.696 1.00 72.75 169 GLY A O 1
ATOM 1356 N N . VAL A 1 170 ? 5.677 0.050 -20.062 1.00 72.62 170 VAL A N 1
ATOM 1357 C CA . VAL A 1 170 ? 5.899 0.638 -18.729 1.00 72.62 170 VAL A CA 1
ATOM 1358 C C . VAL A 1 170 ? 4.955 1.817 -18.492 1.00 72.62 170 VAL A C 1
ATOM 1360 O O . VAL A 1 170 ? 4.389 1.934 -17.406 1.00 72.62 170 VAL A O 1
ATOM 1363 N N . LEU A 1 171 ? 4.725 2.658 -19.502 1.00 69.25 171 LEU A N 1
ATOM 1364 C CA . LEU A 1 171 ? 3.821 3.802 -19.417 1.00 69.25 171 LEU A CA 1
ATOM 1365 C C . LEU A 1 171 ? 2.369 3.364 -19.209 1.00 69.25 171 LEU A C 1
ATOM 1367 O O . LEU A 1 171 ? 1.697 3.892 -18.324 1.00 69.25 171 LEU A O 1
ATOM 1371 N N . ILE A 1 172 ? 1.903 2.366 -19.963 1.00 72.88 172 ILE A N 1
ATOM 1372 C CA . ILE A 1 172 ? 0.564 1.791 -19.796 1.00 72.88 172 ILE A CA 1
ATOM 1373 C C . ILE A 1 172 ? 0.415 1.187 -18.395 1.00 72.88 172 ILE A C 1
ATOM 1375 O O . ILE A 1 172 ? -0.562 1.480 -17.706 1.00 72.88 172 ILE A O 1
ATOM 1379 N N . LEU A 1 173 ? 1.393 0.403 -17.930 1.00 72.06 173 LEU A N 1
ATOM 1380 C CA . LEU A 1 173 ? 1.382 -0.182 -16.583 1.00 72.06 173 LEU A CA 1
ATOM 1381 C C . LEU A 1 173 ? 1.374 0.888 -15.487 1.00 72.06 173 LEU A C 1
ATOM 1383 O O . LEU A 1 173 ? 0.641 0.767 -14.502 1.00 72.06 173 LEU A O 1
ATOM 1387 N N . PHE A 1 174 ? 2.157 1.950 -15.657 1.00 72.56 174 PHE A N 1
ATOM 1388 C CA . PHE A 1 174 ? 2.218 3.060 -14.716 1.00 72.56 174 PHE A CA 1
ATOM 1389 C C . PHE A 1 174 ? 0.901 3.846 -14.681 1.00 72.56 174 PHE A C 1
ATOM 1391 O O . PHE A 1 174 ? 0.353 4.079 -13.601 1.00 72.56 174 PHE A O 1
ATOM 1398 N N . MET A 1 175 ? 0.340 4.183 -15.848 1.00 71.56 175 MET A N 1
ATOM 1399 C CA . MET A 1 175 ? -0.975 4.821 -15.975 1.00 71.56 175 MET A CA 1
ATOM 1400 C C . MET A 1 175 ? -2.071 3.971 -15.336 1.00 71.56 175 MET A C 1
ATOM 1402 O O . MET A 1 175 ? -2.874 4.489 -14.562 1.00 71.56 175 MET A O 1
ATOM 1406 N N . LEU A 1 176 ? -2.075 2.664 -15.605 1.00 71.88 176 LEU A N 1
ATOM 1407 C CA . LEU A 1 176 ? -3.027 1.729 -15.021 1.00 71.88 176 LEU A CA 1
ATOM 1408 C C . LEU A 1 176 ? -2.884 1.691 -13.498 1.00 71.88 176 LEU A C 1
ATOM 1410 O O . LEU A 1 176 ? -3.882 1.788 -12.789 1.00 71.88 176 LEU A O 1
ATOM 1414 N N . THR A 1 177 ? -1.653 1.623 -12.988 1.00 71.19 177 THR A N 1
ATOM 1415 C CA . THR A 1 177 ? -1.367 1.633 -11.547 1.00 71.19 177 THR A CA 1
ATOM 1416 C C . THR A 1 177 ? -1.875 2.909 -10.889 1.00 71.19 177 THR A C 1
ATOM 1418 O O . THR A 1 177 ? -2.499 2.843 -9.830 1.00 71.19 177 THR A O 1
ATOM 1421 N N . LEU A 1 178 ? -1.667 4.068 -11.516 1.00 70.00 178 LEU A N 1
ATOM 1422 C CA . LEU A 1 178 ? -2.152 5.345 -11.002 1.00 70.00 178 LEU A CA 1
ATOM 1423 C C . LEU A 1 178 ? -3.668 5.489 -11.102 1.00 70.00 178 LEU A C 1
ATOM 1425 O O . LEU A 1 178 ? -4.280 6.007 -10.173 1.00 70.00 178 LEU A O 1
ATOM 1429 N N . PHE A 1 179 ? -4.285 5.005 -12.177 1.00 69.19 179 PHE A N 1
ATOM 1430 C CA . PHE A 1 179 ? -5.737 4.992 -12.328 1.00 69.19 179 PHE A CA 1
ATOM 1431 C C . PHE A 1 179 ? -6.400 4.116 -11.260 1.00 69.19 179 PHE A C 1
ATOM 1433 O O . PHE A 1 179 ? -7.323 4.555 -10.570 1.00 69.19 179 PHE A O 1
ATOM 1440 N N . ILE A 1 180 ? -5.866 2.905 -11.073 1.00 67.38 180 ILE A N 1
ATOM 1441 C CA . ILE A 1 180 ? -6.196 1.992 -9.977 1.00 67.38 180 ILE A CA 1
ATOM 1442 C C . ILE A 1 180 ? -6.073 2.765 -8.665 1.00 67.38 180 ILE A C 1
ATOM 1444 O O . ILE A 1 180 ? -7.066 2.964 -7.969 1.00 67.38 180 ILE A O 1
ATOM 1448 N N . GLN A 1 181 ? -4.889 3.280 -8.349 1.00 68.19 181 GLN A N 1
ATOM 1449 C CA . GLN A 1 181 ? -4.635 4.017 -7.118 1.00 68.19 181 GLN A CA 1
ATOM 1450 C C . GLN A 1 181 ? -5.643 5.155 -6.894 1.00 68.19 181 GLN A C 1
ATOM 1452 O O . GLN A 1 181 ? -6.305 5.176 -5.858 1.00 68.19 181 GLN A O 1
ATOM 1457 N N . ALA A 1 182 ? -5.838 6.041 -7.870 1.00 67.25 182 ALA A N 1
ATOM 1458 C CA . ALA A 1 182 ? -6.766 7.166 -7.785 1.00 67.25 182 ALA A CA 1
ATOM 1459 C C . ALA A 1 182 ? -8.205 6.724 -7.466 1.00 67.25 182 ALA A C 1
ATOM 1461 O O . ALA A 1 182 ? -8.870 7.352 -6.640 1.00 67.25 182 ALA A O 1
ATOM 1462 N N . ARG A 1 183 ? -8.673 5.621 -8.065 1.00 65.19 183 ARG A N 1
ATOM 1463 C CA . ARG A 1 183 ? -10.007 5.056 -7.810 1.00 65.19 183 ARG A CA 1
ATOM 1464 C C . ARG A 1 183 ? -10.101 4.374 -6.440 1.00 65.19 183 ARG A C 1
ATOM 1466 O O . ARG A 1 183 ? -11.132 4.461 -5.782 1.00 65.19 183 ARG A O 1
ATOM 1473 N N . TYR A 1 184 ? -9.021 3.745 -5.983 1.00 65.44 184 TYR A N 1
ATOM 1474 C CA . TYR A 1 184 ? -8.950 3.022 -4.709 1.00 65.44 184 TYR A CA 1
ATOM 1475 C C . TYR A 1 184 ? -8.653 3.911 -3.487 1.00 65.44 184 TYR A C 1
ATOM 1477 O O . TYR A 1 184 ? -8.681 3.409 -2.362 1.00 65.44 184 TYR A O 1
ATOM 1485 N N . PHE A 1 185 ? -8.365 5.203 -3.676 1.00 68.88 185 PHE A N 1
ATOM 1486 C CA . PHE A 1 185 ? -8.016 6.130 -2.591 1.00 68.88 185 PHE A CA 1
ATOM 1487 C C . PHE A 1 185 ? -9.167 6.990 -2.065 1.00 68.88 185 PHE A C 1
ATOM 1489 O O . PHE A 1 185 ? -8.968 7.675 -1.062 1.00 68.88 185 PHE A O 1
ATOM 1496 N N . ALA A 1 186 ? -10.347 6.960 -2.689 1.00 76.06 186 ALA A N 1
ATOM 1497 C CA . ALA A 1 186 ? -11.529 7.561 -2.084 1.00 76.06 186 ALA A CA 1
ATOM 1498 C C . ALA A 1 186 ? -11.979 6.690 -0.905 1.00 76.06 186 ALA A C 1
ATOM 1500 O O . ALA A 1 186 ? -12.249 5.499 -1.074 1.00 76.06 186 ALA A O 1
ATOM 1501 N N . GLN A 1 187 ? -12.031 7.284 0.284 1.00 85.44 187 GLN A N 1
ATOM 1502 C CA . GLN A 1 187 ? -12.553 6.630 1.475 1.00 85.44 187 GLN A CA 1
ATOM 1503 C C . GLN A 1 187 ? -13.693 7.468 2.030 1.00 85.44 187 GLN A C 1
ATOM 1505 O O . GLN A 1 187 ? -13.527 8.667 2.251 1.00 85.44 187 GLN A O 1
ATOM 1510 N N . THR A 1 188 ? -14.849 6.846 2.227 1.00 88.75 188 THR A N 1
ATOM 1511 C CA . THR A 1 188 ? -16.012 7.503 2.827 1.00 88.75 188 THR A CA 1
ATOM 1512 C C . THR A 1 188 ? -16.322 6.857 4.164 1.00 88.75 188 THR A C 1
ATOM 1514 O O . THR A 1 188 ? -16.254 5.632 4.283 1.00 88.75 188 THR A O 1
ATOM 1517 N N . PHE A 1 189 ? -16.679 7.678 5.141 1.00 89.38 189 PHE A N 1
ATOM 1518 C CA . PHE A 1 189 ? -17.126 7.281 6.466 1.00 89.38 189 PHE A CA 1
ATOM 1519 C C . PHE A 1 189 ? -18.541 7.796 6.651 1.00 89.38 189 PHE A C 1
ATOM 1521 O O . PHE A 1 189 ? -18.815 8.951 6.338 1.00 89.38 189 PHE A O 1
ATOM 1528 N N . ASP A 1 190 ? -19.405 6.932 7.143 1.00 91.94 190 ASP A N 1
ATOM 1529 C CA . ASP A 1 190 ? -20.744 7.252 7.602 1.00 91.94 190 ASP A CA 1
ATOM 1530 C C . ASP A 1 190 ? -20.758 6.907 9.092 1.00 91.94 190 ASP A C 1
ATOM 1532 O O . ASP A 1 190 ? -20.642 5.736 9.464 1.00 91.94 190 ASP A O 1
ATOM 1536 N N . ILE A 1 191 ? -20.719 7.937 9.933 1.00 91.44 191 ILE A N 1
ATOM 1537 C CA . ILE A 1 191 ? -20.659 7.823 11.388 1.00 91.44 191 ILE A CA 1
ATOM 1538 C C . ILE A 1 191 ? -22.058 8.128 11.907 1.00 91.44 191 ILE A C 1
ATOM 1540 O O . ILE A 1 191 ? -22.589 9.214 11.690 1.00 91.44 191 ILE A O 1
ATOM 1544 N N . THR A 1 192 ? -22.645 7.162 12.596 1.00 92.12 192 THR A N 1
ATOM 1545 C CA . THR A 1 192 ? -24.011 7.211 13.124 1.00 92.12 192 THR A CA 1
ATOM 1546 C C . THR A 1 192 ? -23.990 6.957 14.628 1.00 92.12 192 THR A C 1
ATOM 1548 O O . THR A 1 192 ? -22.954 6.591 15.188 1.00 92.12 192 THR A O 1
ATOM 1551 N N . GLU A 1 193 ? -25.134 7.112 15.288 1.00 90.75 193 GLU A N 1
ATOM 1552 C CA . GLU A 1 193 ? -25.277 6.762 16.706 1.00 90.75 193 GLU A CA 1
ATOM 1553 C C . GLU A 1 193 ? -25.103 5.264 16.975 1.00 90.75 193 GLU A C 1
ATOM 1555 O O . GLU A 1 193 ? -24.712 4.892 18.072 1.00 90.75 193 GLU A O 1
ATOM 1560 N N . GLU A 1 194 ? -25.342 4.401 15.985 1.00 93.88 194 GLU A N 1
ATOM 1561 C CA . GLU A 1 194 ? -25.223 2.946 16.141 1.00 93.88 194 GLU A CA 1
ATOM 1562 C C . GLU A 1 194 ? -23.807 2.432 15.867 1.00 93.88 194 GLU A C 1
ATOM 1564 O O . GLU A 1 194 ? -23.384 1.415 16.422 1.00 93.88 194 GLU A O 1
ATOM 1569 N N . GLY A 1 195 ? -23.062 3.107 14.989 1.00 93.12 195 GLY A N 1
ATOM 1570 C CA . GLY A 1 195 ? -21.751 2.642 14.564 1.00 93.12 195 GLY A CA 1
ATOM 1571 C C . GLY A 1 195 ? -21.085 3.484 13.486 1.00 93.12 195 GLY A C 1
ATOM 1572 O O . GLY A 1 195 ? -21.526 4.577 13.122 1.00 93.12 195 GLY A O 1
ATOM 1573 N N . ILE A 1 196 ? -20.023 2.916 12.921 1.00 94.38 196 ILE A N 1
ATOM 1574 C CA . ILE A 1 196 ? -19.274 3.479 11.802 1.00 94.38 196 ILE A CA 1
ATOM 1575 C C . ILE A 1 196 ? -19.317 2.545 10.601 1.00 94.38 196 ILE A C 1
ATOM 1577 O O . ILE A 1 196 ? -18.955 1.371 10.678 1.00 94.38 196 ILE A O 1
ATOM 1581 N N . THR A 1 197 ? -19.695 3.093 9.452 1.00 94.56 197 THR A N 1
ATOM 1582 C CA . THR A 1 197 ? -19.602 2.416 8.164 1.00 94.56 197 THR A CA 1
ATOM 1583 C C . THR A 1 197 ? -18.537 3.075 7.312 1.00 94.56 197 THR A C 1
ATOM 1585 O O . THR A 1 197 ? -18.517 4.285 7.121 1.00 94.56 197 THR A O 1
ATOM 1588 N N . THR A 1 198 ? -17.643 2.271 6.752 1.00 92.56 198 THR A N 1
ATOM 1589 C CA . THR A 1 198 ? -16.602 2.737 5.840 1.00 92.56 198 THR A CA 1
ATOM 1590 C C . THR A 1 198 ? -16.744 2.084 4.491 1.00 92.56 198 THR A C 1
ATOM 1592 O O . THR A 1 198 ? -16.996 0.883 4.390 1.00 92.56 198 THR A O 1
ATOM 1595 N N . ARG A 1 199 ? -16.563 2.876 3.436 1.00 89.94 199 ARG A N 1
ATOM 1596 C CA . ARG A 1 199 ? -16.437 2.360 2.076 1.00 89.94 199 ARG A CA 1
ATOM 1597 C C . ARG A 1 199 ? -15.031 2.660 1.595 1.00 89.94 199 ARG A C 1
ATOM 1599 O O . ARG A 1 199 ? -14.639 3.816 1.443 1.00 89.94 199 ARG A O 1
ATOM 1606 N N . TYR A 1 200 ? -14.259 1.598 1.401 1.00 83.75 200 TYR A N 1
ATOM 1607 C CA . TYR A 1 200 ? -12.879 1.662 0.948 1.00 83.75 200 TYR A CA 1
ATOM 1608 C C . TYR A 1 200 ? -12.610 0.523 -0.030 1.00 83.75 200 TYR A C 1
ATOM 1610 O O . TYR A 1 200 ? -12.914 -0.632 0.249 1.00 83.75 200 TYR A O 1
ATOM 1618 N N . LYS A 1 201 ? -12.030 0.834 -1.192 1.00 77.06 201 LYS A N 1
ATOM 1619 C CA . LYS A 1 201 ? -11.705 -0.150 -2.240 1.00 77.06 201 LYS A CA 1
ATOM 1620 C C . LYS A 1 201 ? -12.857 -1.089 -2.644 1.00 77.06 201 LYS A C 1
ATOM 1622 O O . LYS A 1 201 ? -12.654 -2.296 -2.743 1.00 77.06 201 LYS A O 1
ATOM 1627 N N . PHE A 1 202 ? -14.053 -0.539 -2.867 1.00 79.19 202 PHE A N 1
ATOM 1628 C CA . PHE A 1 202 ? -15.288 -1.302 -3.146 1.00 79.19 202 PHE A CA 1
ATOM 1629 C C . PHE A 1 202 ? -15.713 -2.269 -2.036 1.00 79.19 202 PHE A C 1
ATOM 1631 O O . PHE A 1 202 ? -16.609 -3.080 -2.239 1.00 79.19 202 PHE A O 1
ATOM 1638 N N . GLN A 1 203 ? -15.097 -2.189 -0.860 1.00 84.31 203 GLN A N 1
ATOM 1639 C CA . GLN A 1 203 ? -15.534 -2.921 0.314 1.00 84.31 203 GLN A CA 1
ATOM 1640 C C . GLN A 1 203 ? -16.258 -1.954 1.233 1.00 84.31 203 GLN A C 1
ATOM 1642 O O . GLN A 1 203 ? -15.703 -0.928 1.632 1.00 84.31 203 GLN A O 1
ATOM 1647 N N . GLN A 1 204 ? -17.502 -2.292 1.549 1.00 91.75 204 GLN A N 1
ATOM 1648 C CA . GLN A 1 204 ? -18.237 -1.672 2.634 1.00 91.75 204 GLN A CA 1
ATOM 1649 C C . GLN A 1 204 ? -18.013 -2.502 3.894 1.00 91.75 204 GLN A C 1
ATOM 1651 O O . GLN A 1 204 ? -18.113 -3.727 3.860 1.00 91.75 204 GLN A O 1
ATOM 1656 N N . ARG A 1 205 ? -17.662 -1.834 4.989 1.00 92.38 205 ARG A N 1
ATOM 1657 C CA . ARG A 1 205 ? -17.445 -2.453 6.295 1.00 92.38 205 ARG A CA 1
ATOM 1658 C C . ARG A 1 205 ? -18.092 -1.591 7.355 1.00 92.38 205 ARG A C 1
ATOM 1660 O O . ARG A 1 205 ? -17.771 -0.406 7.429 1.00 92.38 205 ARG A O 1
ATOM 1667 N N . SER A 1 206 ? -18.965 -2.183 8.150 1.00 94.88 206 SER A N 1
ATOM 1668 C CA . SER A 1 206 ? -19.636 -1.534 9.270 1.00 94.88 206 SER A CA 1
ATOM 1669 C C . SER A 1 206 ? -19.216 -2.194 10.574 1.00 94.88 206 SER A C 1
ATOM 1671 O O . SER A 1 206 ? -19.045 -3.411 10.622 1.00 94.88 206 SER A O 1
ATOM 1673 N N . ILE A 1 207 ? -19.025 -1.386 11.609 1.00 94.94 207 ILE A N 1
ATOM 1674 C CA . ILE A 1 207 ? -18.820 -1.847 12.982 1.00 94.94 207 ILE A CA 1
ATOM 1675 C C . ILE A 1 207 ? -19.770 -1.045 13.859 1.00 94.94 207 ILE A C 1
ATOM 1677 O O . ILE A 1 207 ? -19.748 0.188 13.806 1.00 94.94 207 ILE A O 1
ATOM 1681 N N . ARG A 1 208 ? -20.598 -1.741 14.638 1.00 95.12 208 ARG A N 1
ATOM 1682 C CA . ARG A 1 208 ? -21.436 -1.107 15.656 1.00 95.12 208 ARG A CA 1
ATOM 1683 C C . ARG A 1 208 ? -20.595 -0.736 16.872 1.00 95.12 208 ARG A C 1
ATOM 1685 O O . ARG A 1 208 ? -19.601 -1.405 17.149 1.00 95.12 208 ARG A O 1
ATOM 1692 N N . TRP A 1 209 ? -20.958 0.318 17.596 1.00 92.75 209 TRP A N 1
ATOM 1693 C CA . TRP A 1 209 ? -20.150 0.780 18.731 1.00 92.75 209 TRP A CA 1
ATOM 1694 C C . TRP A 1 209 ? -20.038 -0.255 19.856 1.00 92.75 209 TRP A C 1
ATOM 1696 O O . TRP A 1 209 ? -18.975 -0.371 20.459 1.00 92.75 209 TRP A O 1
ATOM 1706 N N . ASP A 1 210 ? -21.087 -1.044 20.091 1.00 93.75 210 ASP A N 1
ATOM 1707 C CA . ASP A 1 210 ? -21.127 -2.137 21.072 1.00 93.75 210 ASP A CA 1
ATOM 1708 C C . ASP A 1 210 ? -20.256 -3.345 20.681 1.00 93.75 210 ASP A C 1
ATOM 1710 O O . ASP A 1 210 ? -19.818 -4.106 21.544 1.00 93.75 210 ASP A O 1
ATOM 1714 N N . GLU A 1 211 ? -19.939 -3.496 19.393 1.00 92.81 211 GLU A N 1
ATOM 1715 C CA . GLU A 1 211 ? -19.051 -4.544 18.876 1.00 92.81 211 GLU A CA 1
ATOM 1716 C C . GLU A 1 211 ? -17.565 -4.144 18.889 1.00 92.81 211 GLU A C 1
ATOM 1718 O O . GLU A 1 211 ? -16.689 -4.983 18.642 1.00 92.81 211 GLU A O 1
ATOM 1723 N N . VAL A 1 212 ? -17.246 -2.869 19.140 1.00 90.62 212 VAL A N 1
ATOM 1724 C CA . VAL A 1 212 ? -15.859 -2.393 19.157 1.00 90.62 212 VAL A CA 1
ATOM 1725 C C . VAL A 1 212 ? -15.129 -3.002 20.351 1.00 90.62 212 VAL A C 1
ATOM 1727 O O . VAL A 1 212 ? -15.438 -2.724 21.506 1.00 90.62 212 VAL A O 1
ATOM 1730 N N . ARG A 1 213 ? -14.099 -3.802 20.069 1.00 85.50 213 ARG A N 1
ATOM 1731 C CA . ARG A 1 213 ? -13.212 -4.376 21.092 1.00 85.50 213 ARG A CA 1
ATOM 1732 C C . ARG A 1 213 ? -11.951 -3.550 21.278 1.00 85.50 213 ARG A C 1
ATOM 1734 O O . ARG A 1 213 ? -11.471 -3.386 22.393 1.00 85.50 213 ARG A O 1
ATOM 1741 N N . VAL A 1 214 ? -11.398 -3.051 20.174 1.00 85.00 214 VAL A N 1
ATOM 1742 C CA . VAL A 1 214 ? -10.106 -2.364 20.173 1.00 85.00 214 VAL A CA 1
ATOM 1743 C C . VAL A 1 214 ? -10.182 -1.117 19.307 1.00 85.00 214 VAL A C 1
ATOM 1745 O O . VAL A 1 214 ? -10.549 -1.184 18.131 1.00 85.00 214 VAL A O 1
ATOM 1748 N N . PHE A 1 215 ? -9.756 0.005 19.882 1.00 86.44 215 PHE A N 1
ATOM 1749 C CA . PHE A 1 215 ? -9.393 1.209 19.149 1.00 86.44 215 PHE A CA 1
ATOM 1750 C C . PHE A 1 215 ? -7.880 1.398 19.225 1.00 86.44 215 PHE A C 1
ATOM 1752 O O . PHE A 1 215 ? -7.309 1.473 20.311 1.00 86.44 215 PHE A O 1
ATOM 1759 N N . ALA A 1 216 ? -7.226 1.474 18.071 1.00 85.56 216 ALA A N 1
ATOM 1760 C CA . ALA A 1 216 ? -5.786 1.633 17.980 1.00 85.56 216 ALA A CA 1
ATOM 1761 C C . ALA A 1 216 ? -5.430 2.851 17.133 1.00 85.56 216 ALA A C 1
ATOM 1763 O O . ALA A 1 216 ? -6.013 3.105 16.078 1.00 85.56 216 ALA A O 1
ATOM 1764 N N . ARG A 1 217 ? -4.406 3.576 17.580 1.00 86.69 217 ARG A N 1
ATOM 1765 C CA . ARG A 1 217 ? -3.745 4.625 16.811 1.00 86.69 217 ARG A CA 1
ATOM 1766 C C . ARG A 1 217 ? -2.274 4.278 16.700 1.00 86.69 217 ARG A C 1
ATOM 1768 O O . ARG A 1 217 ? -1.627 3.985 17.698 1.00 86.69 217 ARG A O 1
ATOM 1775 N N . TYR A 1 218 ? -1.727 4.337 15.496 1.00 85.44 218 TYR A N 1
ATOM 1776 C CA . TYR A 1 218 ? -0.305 4.106 15.294 1.00 85.44 218 TYR A CA 1
ATOM 1777 C C . TYR A 1 218 ? 0.230 4.898 14.111 1.00 85.44 218 TYR A C 1
ATOM 1779 O O . TYR A 1 218 ? -0.444 5.118 13.105 1.00 85.44 218 TYR A O 1
ATOM 1787 N N . THR A 1 219 ? 1.486 5.310 14.227 1.00 84.06 219 THR A N 1
ATOM 1788 C CA . THR A 1 219 ? 2.199 5.979 13.144 1.00 84.06 219 THR A CA 1
ATOM 1789 C C . THR A 1 219 ? 2.938 4.919 12.327 1.00 84.06 219 THR A C 1
ATOM 1791 O O . THR A 1 219 ? 3.698 4.128 12.897 1.00 84.06 219 THR A O 1
ATOM 1794 N N . PRO A 1 220 ? 2.725 4.844 11.003 1.00 81.81 220 PRO A N 1
ATOM 1795 C CA . PRO A 1 220 ? 3.514 3.976 10.149 1.00 81.81 220 PRO A CA 1
ATOM 1796 C C . PRO A 1 220 ? 4.985 4.379 10.235 1.00 81.81 220 PRO A C 1
ATOM 1798 O O . PRO A 1 220 ? 5.309 5.559 10.323 1.00 81.81 220 PRO A O 1
ATOM 1801 N N . GLN A 1 221 ? 5.873 3.389 10.219 1.00 78.56 221 GLN A N 1
ATOM 1802 C CA . GLN A 1 221 ? 7.320 3.598 10.259 1.00 78.56 221 GLN A CA 1
ATOM 1803 C C . GLN A 1 221 ? 7.922 3.449 8.852 1.00 78.56 221 GLN A C 1
ATOM 1805 O O . GLN A 1 221 ? 7.347 2.790 7.981 1.00 78.56 221 GLN A O 1
ATOM 1810 N N . GLY A 1 222 ? 9.087 4.060 8.623 1.00 76.19 222 GLY A N 1
ATOM 1811 C CA . GLY A 1 222 ? 9.825 3.972 7.357 1.00 76.19 222 GLY A CA 1
ATOM 1812 C C . GLY A 1 222 ? 9.242 4.830 6.228 1.00 76.19 222 GLY A C 1
ATOM 1813 O O . GLY A 1 222 ? 8.626 5.865 6.473 1.00 76.19 222 GLY A O 1
ATOM 1814 N N . TRP A 1 223 ? 9.422 4.397 4.974 1.00 65.50 223 TRP A N 1
ATOM 1815 C CA . TRP A 1 223 ? 9.035 5.173 3.780 1.00 65.50 223 TRP A CA 1
ATOM 1816 C C . TRP A 1 223 ? 7.549 5.555 3.721 1.00 65.50 223 TRP A C 1
ATOM 1818 O O . TRP A 1 223 ? 7.192 6.571 3.129 1.00 65.50 223 TRP A O 1
ATOM 1828 N N . ASN A 1 224 ? 6.679 4.778 4.369 1.00 62.66 224 ASN A N 1
ATOM 1829 C CA . ASN A 1 224 ? 5.240 5.034 4.388 1.00 62.66 224 ASN A CA 1
ATOM 1830 C C . ASN A 1 224 ? 4.814 6.063 5.450 1.00 62.66 224 ASN A C 1
ATOM 1832 O O . ASN A 1 224 ? 3.668 6.522 5.405 1.00 62.66 224 ASN A O 1
ATOM 1836 N N . ALA A 1 225 ? 5.705 6.431 6.381 1.00 72.62 225 ALA A N 1
ATOM 1837 C CA . ALA A 1 225 ? 5.415 7.343 7.489 1.00 72.62 225 ALA A CA 1
ATOM 1838 C C . ALA A 1 225 ? 4.963 8.720 6.986 1.00 72.62 225 ALA A C 1
ATOM 1840 O O . ALA A 1 225 ? 3.890 9.204 7.349 1.00 72.62 225 ALA A O 1
ATOM 1841 N N . ALA A 1 226 ? 5.744 9.305 6.073 1.00 66.88 226 ALA A N 1
ATOM 1842 C CA . ALA A 1 226 ? 5.495 10.638 5.530 1.00 66.88 226 ALA A CA 1
ATOM 1843 C C . ALA A 1 226 ? 4.217 10.709 4.675 1.00 66.88 226 ALA A C 1
ATOM 1845 O O . ALA A 1 226 ? 3.524 11.723 4.671 1.00 66.88 226 ALA A O 1
ATOM 1846 N N . ALA A 1 227 ? 3.888 9.630 3.959 1.00 66.44 227 ALA A N 1
ATOM 1847 C CA . ALA A 1 227 ? 2.762 9.611 3.026 1.00 66.44 227 ALA A CA 1
ATOM 1848 C C . ALA A 1 227 ? 1.414 9.291 3.693 1.00 66.44 227 ALA A C 1
ATOM 1850 O O . ALA A 1 227 ? 0.364 9.734 3.222 1.00 66.44 227 ALA A O 1
ATOM 1851 N N . THR A 1 228 ? 1.427 8.490 4.761 1.00 71.06 228 THR A N 1
ATOM 1852 C CA . THR A 1 228 ? 0.198 7.924 5.334 1.00 71.06 228 THR A CA 1
ATOM 1853 C C . THR A 1 228 ? -0.279 8.704 6.557 1.00 71.06 228 THR A C 1
ATOM 1855 O O . THR A 1 228 ? -1.485 8.819 6.753 1.00 71.06 228 THR A O 1
ATOM 1858 N N . GLY A 1 229 ? 0.631 9.306 7.331 1.00 82.81 229 GLY A N 1
ATOM 1859 C CA . GLY A 1 229 ? 0.276 9.971 8.586 1.00 82.81 229 GLY A CA 1
ATOM 1860 C C . GLY A 1 229 ? -0.230 8.994 9.650 1.00 82.81 229 GLY A C 1
ATOM 1861 O O . GLY A 1 229 ? 0.022 7.796 9.558 1.00 82.81 229 GLY A O 1
ATOM 1862 N N . ASN A 1 230 ? -0.937 9.494 10.666 1.00 85.12 230 ASN A N 1
ATOM 1863 C CA . ASN A 1 230 ? -1.442 8.649 11.753 1.00 85.12 230 ASN A CA 1
ATOM 1864 C C . ASN A 1 230 ? -2.530 7.710 11.234 1.00 85.12 230 ASN A C 1
ATOM 1866 O O . ASN A 1 230 ? -3.495 8.160 10.619 1.00 85.12 230 ASN A O 1
ATOM 1870 N N . ILE A 1 231 ? -2.392 6.418 11.506 1.00 86.81 231 ILE A N 1
ATOM 1871 C CA . ILE A 1 231 ? -3.402 5.415 11.195 1.00 86.81 231 ILE A CA 1
ATOM 1872 C C . ILE A 1 231 ? -4.255 5.198 12.439 1.00 86.81 231 ILE A C 1
ATOM 1874 O O . ILE A 1 231 ? -3.731 5.054 13.541 1.00 86.81 231 ILE A O 1
ATOM 1878 N N . TYR A 1 232 ? -5.561 5.172 12.235 1.00 88.12 232 TYR A N 1
ATOM 1879 C CA . TYR A 1 232 ? -6.574 4.861 13.226 1.00 88.12 232 TYR A CA 1
ATOM 1880 C C . TYR A 1 232 ? -7.291 3.587 12.801 1.00 88.12 232 TYR A C 1
ATOM 1882 O O . TYR A 1 232 ? -7.546 3.366 11.613 1.00 88.12 232 TYR A O 1
ATOM 1890 N N . GLU A 1 233 ? -7.596 2.741 13.767 1.00 90.00 233 GLU A N 1
ATOM 1891 C CA . GLU A 1 233 ? -8.168 1.428 13.539 1.00 90.00 233 GLU A CA 1
ATOM 1892 C C . GLU A 1 233 ? -9.199 1.113 14.621 1.00 90.00 233 GLU A C 1
ATOM 1894 O O . GLU A 1 233 ? -8.922 1.247 15.809 1.00 90.00 233 GLU A O 1
ATOM 1899 N N . LEU A 1 234 ? -10.379 0.677 14.190 1.00 90.88 234 LEU A N 1
ATOM 1900 C CA . LEU A 1 234 ? -11.426 0.083 15.010 1.00 90.88 234 LEU A CA 1
ATOM 1901 C C . LEU A 1 234 ? -11.544 -1.388 14.626 1.00 90.88 234 LEU A C 1
ATOM 1903 O O . LEU A 1 234 ? -11.635 -1.724 13.441 1.00 90.88 234 LEU A O 1
ATOM 1907 N N . THR A 1 235 ? -11.528 -2.259 15.625 1.00 89.44 235 THR A N 1
ATOM 1908 C CA . THR A 1 235 ? -11.575 -3.708 15.430 1.00 89.44 235 THR A CA 1
ATOM 1909 C C . THR A 1 235 ? -12.675 -4.321 16.290 1.00 89.44 235 THR A C 1
ATOM 1911 O O . THR A 1 235 ? -12.740 -4.066 17.494 1.00 89.44 235 THR A O 1
ATOM 1914 N N . SER A 1 236 ? -13.501 -5.154 15.659 1.00 90.25 236 SER A N 1
ATOM 1915 C CA . SER A 1 236 ? -14.369 -6.145 16.298 1.00 90.25 236 SER A CA 1
ATOM 1916 C C . SER A 1 236 ? -13.829 -7.557 16.032 1.00 90.25 236 SER A C 1
ATOM 1918 O O . SER A 1 236 ? -12.824 -7.733 15.342 1.00 90.25 236 SER A O 1
ATOM 1920 N N . GLU A 1 237 ? -14.492 -8.585 16.557 1.00 85.94 237 GLU A N 1
ATOM 1921 C CA . GLU A 1 237 ? -14.097 -9.989 16.343 1.00 85.94 237 GLU A CA 1
ATOM 1922 C C . GLU A 1 237 ? -14.136 -10.405 14.860 1.00 85.94 237 GLU A C 1
ATOM 1924 O O . GLU A 1 237 ? -13.371 -11.267 14.424 1.00 85.94 237 GLU A O 1
ATOM 1929 N N . GLN A 1 238 ? -15.008 -9.774 14.067 1.00 89.88 238 GLN A N 1
ATOM 1930 C CA . GLN A 1 238 ? -15.257 -10.147 12.671 1.00 89.88 238 GLN A CA 1
ATOM 1931 C C . GLN A 1 238 ? -14.831 -9.074 11.669 1.00 89.88 238 GLN A C 1
ATOM 1933 O O . GLN A 1 238 ? -14.535 -9.389 10.513 1.00 89.88 238 GLN A O 1
ATOM 1938 N N . THR A 1 239 ? -14.773 -7.811 12.093 1.00 92.00 239 THR A N 1
ATOM 1939 C CA . THR A 1 239 ? -14.624 -6.680 11.181 1.00 92.00 239 THR A CA 1
ATOM 1940 C C . THR A 1 239 ? -13.527 -5.736 11.644 1.00 92.00 239 THR A C 1
ATOM 1942 O O . THR A 1 239 ? -13.298 -5.506 12.827 1.00 92.00 239 THR A O 1
ATOM 1945 N N . LEU A 1 240 ? -12.838 -5.157 10.663 1.00 91.50 240 LEU A N 1
ATOM 1946 C CA . LEU A 1 240 ? -11.826 -4.135 10.879 1.00 91.50 240 LEU A CA 1
ATOM 1947 C C . LEU A 1 240 ? -12.103 -2.932 9.992 1.00 91.50 240 LEU A C 1
ATOM 1949 O O . LEU A 1 240 ? -12.221 -3.072 8.767 1.00 91.50 240 LEU A O 1
ATOM 1953 N N . VAL A 1 241 ? -12.132 -1.764 10.622 1.00 91.81 241 VAL A N 1
ATOM 1954 C CA . VAL A 1 241 ? -12.272 -0.452 10.002 1.00 91.81 241 VAL A CA 1
ATOM 1955 C C . VAL A 1 241 ? -10.992 0.336 10.264 1.00 91.81 241 VAL A C 1
ATOM 1957 O O . VAL A 1 241 ? -10.600 0.531 11.406 1.00 91.81 241 VAL A O 1
ATOM 1960 N N . ARG A 1 242 ? -10.323 0.801 9.204 1.00 89.69 242 ARG A N 1
ATOM 1961 C CA . ARG A 1 242 ? -9.056 1.541 9.304 1.00 89.69 242 ARG A CA 1
ATOM 1962 C C . ARG A 1 242 ? -9.101 2.805 8.472 1.00 89.69 242 ARG A C 1
ATOM 1964 O O . ARG A 1 242 ? -9.549 2.771 7.326 1.00 89.69 242 ARG A O 1
ATOM 1971 N N . TRP A 1 243 ? -8.557 3.888 9.004 1.00 88.38 243 TRP A N 1
ATOM 1972 C CA . TRP A 1 243 ? -8.352 5.132 8.276 1.00 88.38 243 TRP A CA 1
ATOM 1973 C C . TRP A 1 243 ? -7.013 5.765 8.593 1.00 88.38 243 TRP A C 1
ATOM 1975 O O . TRP A 1 243 ? -6.360 5.428 9.572 1.00 88.38 243 TRP A O 1
ATOM 1985 N N . ALA A 1 244 ? -6.579 6.670 7.725 1.00 85.12 244 ALA A N 1
ATOM 1986 C CA . ALA A 1 244 ? -5.320 7.373 7.885 1.00 85.12 244 ALA A CA 1
ATOM 1987 C C . ALA A 1 244 ? -5.569 8.881 7.852 1.00 85.12 244 ALA A C 1
ATOM 1989 O O . ALA A 1 244 ? -6.106 9.411 6.877 1.00 85.12 244 ALA A O 1
ATOM 1990 N N . GLN A 1 245 ? -5.163 9.576 8.910 1.00 79.38 245 GLN A N 1
ATOM 1991 C CA . GLN A 1 245 ? -5.104 11.029 8.947 1.00 79.38 245 GLN A CA 1
ATOM 1992 C C . GLN A 1 245 ? -3.837 11.464 8.228 1.00 79.38 245 GLN A C 1
ATOM 1994 O O . GLN A 1 245 ? -2.740 11.463 8.790 1.00 79.38 245 GLN A O 1
ATOM 1999 N N . ARG A 1 246 ? -3.994 11.830 6.959 1.00 73.19 246 ARG A N 1
ATOM 2000 C CA . ARG A 1 246 ? -2.871 12.276 6.145 1.00 73.19 246 ARG A CA 1
ATOM 2001 C C . ARG A 1 246 ? -2.549 13.740 6.455 1.00 73.19 246 ARG A C 1
ATOM 2003 O O . ARG A 1 246 ? -3.441 14.581 6.323 1.00 73.19 246 ARG A O 1
ATOM 2010 N N . PRO A 1 247 ? -1.300 14.080 6.808 1.00 60.00 247 PRO A N 1
ATOM 2011 C CA . PRO A 1 247 ? -0.900 15.470 6.951 1.00 60.00 247 PRO A CA 1
ATOM 2012 C C . PRO A 1 247 ? -1.038 16.153 5.582 1.00 60.00 247 PRO A C 1
ATOM 2014 O O . PRO A 1 247 ? -0.459 15.703 4.595 1.00 60.00 247 PRO A O 1
ATOM 2017 N N . SER A 1 248 ? -1.822 17.229 5.500 1.00 52.72 248 SER A N 1
ATOM 2018 C CA . SER A 1 248 ? -1.934 18.155 4.351 1.00 52.72 248 SER A CA 1
ATOM 2019 C C . SER A 1 248 ? -2.651 17.712 3.059 1.00 52.72 248 SER A C 1
ATOM 2021 O O . SER A 1 248 ? -2.667 18.475 2.090 1.00 52.72 248 SER A O 1
ATOM 2023 N N . PHE A 1 249 ? -3.305 16.550 2.997 1.00 52.00 249 PHE A N 1
ATOM 2024 C CA . PHE A 1 249 ? -4.145 16.223 1.833 1.00 52.00 249 PHE A CA 1
ATOM 2025 C C . PHE A 1 249 ? -5.566 16.688 2.096 1.00 52.00 249 PHE A C 1
ATOM 2027 O O . PHE A 1 249 ? -6.237 16.030 2.873 1.00 52.00 249 PHE A O 1
ATOM 2034 N N . GLY A 1 250 ? -5.984 17.795 1.465 1.00 51.62 250 GLY A N 1
ATOM 2035 C CA . GLY A 1 250 ? -7.308 18.420 1.586 1.00 51.62 250 GLY A CA 1
ATOM 2036 C C . GLY A 1 250 ? -8.433 17.436 1.904 1.00 51.62 250 GLY A C 1
ATOM 2037 O O . GLY A 1 250 ? -9.057 16.876 1.004 1.00 51.62 250 GLY A O 1
ATOM 2038 N N . VAL A 1 251 ? -8.658 17.216 3.200 1.00 55.03 251 VAL A N 1
ATOM 2039 C CA . VAL A 1 251 ? -9.791 16.457 3.702 1.00 55.03 251 VAL A CA 1
ATOM 2040 C C . VAL A 1 251 ? -10.943 17.432 3.621 1.00 55.03 251 VAL A C 1
ATOM 2042 O O . VAL A 1 251 ? -11.066 18.329 4.449 1.00 55.03 251 VAL A O 1
ATOM 2045 N N . THR A 1 252 ? -11.748 17.317 2.574 1.00 57.91 252 THR A N 1
ATOM 2046 C CA . THR A 1 252 ? -13.007 18.048 2.528 1.00 57.91 252 THR A CA 1
ATOM 2047 C C . THR A 1 252 ? -13.987 17.292 3.411 1.00 57.91 252 THR A C 1
ATOM 2049 O O . THR A 1 252 ? -14.566 16.293 2.992 1.00 57.91 252 THR A O 1
ATOM 2052 N N . MET A 1 253 ? -14.141 17.736 4.656 1.00 57.25 253 MET A N 1
ATOM 2053 C CA . MET A 1 253 ? -15.262 17.301 5.483 1.00 57.25 253 MET A CA 1
ATOM 2054 C C . MET A 1 253 ? -16.526 17.934 4.898 1.00 57.25 253 MET A C 1
ATOM 2056 O O . MET A 1 253 ? -16.590 19.151 4.740 1.00 57.25 253 MET A O 1
ATOM 2060 N N . LYS A 1 254 ? -17.496 17.110 4.504 1.00 62.41 254 LYS A N 1
ATOM 2061 C CA . LYS A 1 254 ? -18.820 17.566 4.077 1.00 62.41 254 LYS A CA 1
ATOM 2062 C C . LYS A 1 254 ? -19.820 16.992 5.064 1.00 62.41 254 LYS A C 1
ATOM 2064 O O . LYS A 1 254 ? -20.000 15.785 5.067 1.00 62.41 254 LYS A O 1
ATOM 2069 N N . SER A 1 255 ? -20.437 17.835 5.882 1.00 59.53 255 SER A N 1
ATOM 2070 C CA . SER A 1 255 ? -21.401 17.392 6.895 1.00 59.53 255 SER A CA 1
ATOM 2071 C C . SER A 1 255 ? -22.729 16.908 6.307 1.00 59.53 255 SER A C 1
ATOM 2073 O O . SER A 1 255 ? -23.460 16.209 6.995 1.00 59.53 255 SER A O 1
ATOM 2075 N N . SER A 1 256 ? -23.042 17.217 5.044 1.00 64.00 256 SER A N 1
ATOM 2076 C CA . SER A 1 256 ? -24.273 16.765 4.396 1.00 64.00 256 SER A CA 1
ATOM 2077 C C . SER A 1 256 ? -24.061 15.513 3.541 1.00 64.00 256 SER A C 1
ATOM 2079 O O . SER A 1 256 ? -23.140 15.426 2.717 1.00 64.00 256 SER A O 1
ATOM 2081 N N . ARG A 1 257 ? -24.948 14.530 3.731 1.00 59.88 257 ARG A N 1
ATOM 2082 C CA . ARG A 1 257 ? -25.104 13.383 2.829 1.00 59.88 257 ARG A CA 1
ATOM 2083 C C . ARG A 1 257 ? -25.486 13.941 1.448 1.00 59.88 257 ARG A C 1
ATOM 2085 O O . ARG A 1 257 ? -26.354 14.808 1.396 1.00 59.88 257 ARG A O 1
ATOM 2092 N N . PRO A 1 258 ? -24.853 13.521 0.340 1.00 61.78 258 PRO A N 1
ATOM 2093 C CA . PRO A 1 258 ? -25.382 13.863 -0.974 1.00 61.78 258 PRO A CA 1
ATOM 2094 C C . PRO A 1 258 ? -26.795 13.275 -1.081 1.00 61.78 258 PRO A C 1
ATOM 2096 O O . PRO A 1 258 ? -26.955 12.065 -0.914 1.00 61.78 258 PRO A O 1
ATOM 2099 N N . GLU A 1 259 ? -27.798 14.129 -1.291 1.00 59.94 259 GLU A N 1
ATOM 2100 C CA . GLU A 1 259 ? -29.133 13.696 -1.706 1.00 59.94 259 GLU A CA 1
ATOM 2101 C C . GLU A 1 259 ? -28.960 12.978 -3.046 1.00 59.94 259 GLU A C 1
ATOM 2103 O O . GLU A 1 259 ? -28.447 13.540 -4.016 1.00 59.94 259 GLU A O 1
ATOM 2108 N N . TYR A 1 260 ? -29.240 11.678 -3.043 1.00 51.78 260 TYR A N 1
ATOM 2109 C CA . TYR A 1 260 ? -29.354 10.904 -4.266 1.00 51.78 260 TYR A CA 1
ATOM 2110 C C . TYR A 1 260 ? -30.836 10.932 -4.629 1.00 51.78 260 TYR A C 1
ATOM 2112 O O . TYR A 1 260 ? -31.603 10.168 -4.044 1.00 51.78 260 TYR A O 1
ATOM 2120 N N . ASP A 1 261 ? -31.199 11.851 -5.522 1.00 43.91 261 ASP A N 1
ATOM 2121 C CA . ASP A 1 261 ? -32.455 11.793 -6.278 1.00 43.91 261 ASP A CA 1
ATOM 2122 C C . ASP A 1 261 ? -32.436 10.618 -7.272 1.00 43.91 261 ASP A C 1
ATOM 2124 O O . ASP A 1 261 ? -31.355 10.349 -7.862 1.00 43.91 261 ASP A O 1
#

Radius of gyration: 24.46 Å; Cα contacts (8 Å, |Δi|>4): 235; chains: 1; bounding box: 65×45×69 Å

Secondary structure (DSSP, 8-state):
-HHHHHHHHHHHHHHH-TTHHHHHHHHHHHHHHHHHHHHHHHHHHHHH---TTHHHHHHHHHHHHHHHHHHHHHHHHHHHHHHHHHHHHTT-GGGT-SS------S------SSEEEEE---THHHHHHHHHHHHHHHHHHHHHHHHHH--SSS--HHHHHHHHHHHHHHHHHHHHHHHHHHHHT-EEEEE-SSEEEEEETTEEEEEEGGG--EEEEEPPPGGGHHHH-EEEEEE-SS-EEEEEE-TTS---B--SPP---

Sequence (261 aa):
MLQDAISNESKQAKNIDPVWKPLRITRTLYSLWLIALLIFLFFMVKDQGLRASLSFIIVFPLIYGIFPIVTQLLQERYWNTIAQRRAQALYHPEALLSSVLSRPTSNESELQLPLYIQIRQGGRMRLLLIIFLFIMVIIGVVFGLVASASNRPFHPGPMLIVLGSIIGGVLILFMLTLFIQARYFAQTFDITEEGITTRYKFQQRSIRWDEVRVFARYTPQGWNAAATGNIYELTSEQTLVRWAQRPSFGVTMKSSRPEYD

Nearest PDB structures (foldseek):
  2y3b-assembly1_A-2  TM=6.920E-01  e=8.010E+00  Cupriavidus metallidurans CH34

Foldseek 3Di:
DVVVQLVVQLVLLCVQDPVNVVLVVLLVVLVVVLVVLVVVLVVVCVPPPDDPVCVCVNVVSNCVSVVSNVVSVVVVVLVSVVSSLVSVCLVVVVSQCVPPPPPPPPPVPDPDPQFKWKQAFACVLVVVLVVVVVVLVVVLVVVVVVQVPDPDPPPCPVVNVVVVVVSVVVNVVVVVVSVLVNVQRIKMWGQHQQWIWIQGRNDIFTDGPVQFDHWHKDADDDPCRQAFAIKIWTDGSRHIDIHTDHPPGPGPGDRDDPPDD

Mean predicted aligned error: 9.43 Å